Protein AF-A0A4Q4V1X9-F1 (afdb_monomer)

Radius of gyration: 23.35 Å; Cα contacts (8 Å, |Δi|>4): 445; chains: 1; bounding box: 63×50×65 Å

Foldseek 3Di:
DDPPPDPDLADADPVRDGADFFDDPWAAEDDGDDPQKDKDKDKDFPVPDDLQVLVVLLQVLLVVQPLVQWDQDPQSFIKGWDFPPPDPDDDDDDPDDRDIAIAGQKDWTWDDDNGMIMIMMMGRAPDPCLVVRVVVRDALQVLQKDFPGDYHDDGHHDHSNDDPVSSVVSSQVSVLVVCVVVPSVDDDDDDDDPVNQVVDVVSVVVVVCRPDPLNRALPGAKMKGWQQADPVRNRGHPDDDPVDDPPFIWMFIDHSQFTQDIDTPWADPVSHRDGNVVCQWQCVGTNDNVVRVVCCVNVVHPDDPPPPPDDD

pLDDT: mean 86.7, std 17.71, range [23.84, 98.62]

Nearest PDB structures (foldseek):
  3a7a-assembly1_A  TM=8.571E-01  e=2.130E-15  Escherichia coli K-12
  2e5a-assembly1_A  TM=7.669E-01  e=8.082E-16  Bos taurus
  4tvw-assembly1_A  TM=8.001E-01  e=7.155E-15  Escherichia coli
  1vqz-assembly1_A  TM=6.417E-01  e=1.474E-07  Streptococcus pneumoniae TIGR4
  2c7i-assembly4_D  TM=6.753E-01  e=4.660E-07  Thermoplasma acidophilum DSM 1728

Mean predicted aligned error: 8.25 Å

Structure (mmCIF, N/CA/C/O backbone):
data_AF-A0A4Q4V1X9-F1
#
_entry.id   AF-A0A4Q4V1X9-F1
#
loop_
_atom_site.group_PDB
_atom_site.id
_atom_site.type_symbol
_atom_site.label_atom_id
_atom_site.label_alt_id
_atom_site.label_comp_id
_atom_site.label_asym_id
_atom_site.label_entity_id
_atom_site.label_seq_id
_atom_site.pdbx_PDB_ins_code
_atom_site.Cartn_x
_atom_site.Cartn_y
_atom_site.Cartn_z
_atom_site.occupancy
_atom_site.B_iso_or_equiv
_atom_site.auth_seq_id
_atom_site.auth_comp_id
_atom_site.auth_asym_id
_atom_site.auth_atom_id
_atom_site.pdbx_PDB_model_num
ATOM 1 N N . MET A 1 1 ? 14.144 19.577 19.634 1.00 25.92 1 MET A N 1
ATOM 2 C CA . MET A 1 1 ? 15.448 19.539 18.942 1.00 25.92 1 MET A CA 1
ATOM 3 C C . MET A 1 1 ? 15.187 18.980 17.564 1.00 25.92 1 MET A C 1
ATOM 5 O O . MET A 1 1 ? 14.526 17.954 17.487 1.00 25.92 1 MET A O 1
ATOM 9 N N . CYS A 1 2 ? 15.582 19.718 16.525 1.00 24.33 2 CYS A N 1
ATOM 10 C CA . CYS A 1 2 ? 15.422 19.339 15.127 1.00 24.33 2 CYS A CA 1
ATOM 11 C C . CYS A 1 2 ? 16.003 17.947 14.894 1.00 24.33 2 CYS A C 1
ATOM 13 O O . CYS A 1 2 ? 17.196 17.731 15.088 1.00 24.33 2 CYS A O 1
ATOM 15 N N . CYS A 1 3 ? 15.144 17.013 14.508 1.00 23.84 3 CYS A N 1
ATOM 16 C CA . CYS A 1 3 ? 15.576 15.839 13.782 1.00 23.84 3 CYS A CA 1
ATOM 17 C C . CYS A 1 3 ? 15.775 16.345 12.356 1.00 23.84 3 CYS A C 1
ATOM 19 O O . CYS A 1 3 ? 14.787 16.585 11.662 1.00 23.84 3 CYS A O 1
ATOM 21 N N . ASP A 1 4 ? 17.020 16.599 11.963 1.00 24.69 4 ASP A N 1
ATOM 22 C CA . ASP A 1 4 ? 17.362 16.763 10.556 1.00 24.69 4 ASP A CA 1
ATOM 23 C C . ASP A 1 4 ? 16.985 15.450 9.863 1.00 24.69 4 ASP A C 1
ATOM 25 O O . ASP A 1 4 ? 17.684 14.441 9.951 1.00 24.69 4 ASP A O 1
ATOM 29 N N . ALA A 1 5 ? 15.793 15.429 9.270 1.00 31.77 5 ALA A N 1
ATOM 30 C CA . ALA A 1 5 ? 15.468 14.457 8.255 1.00 31.77 5 ALA A CA 1
ATOM 31 C C . ALA A 1 5 ? 16.346 14.831 7.064 1.00 31.77 5 ALA A C 1
ATOM 33 O O . ALA A 1 5 ? 16.153 15.894 6.470 1.00 31.77 5 ALA A O 1
ATOM 34 N N . ASP A 1 6 ? 17.339 13.990 6.771 1.00 32.78 6 ASP A N 1
ATOM 35 C CA . ASP A 1 6 ? 18.008 13.990 5.475 1.00 32.78 6 ASP A CA 1
ATOM 36 C C . ASP A 1 6 ? 16.953 14.233 4.395 1.00 32.78 6 ASP A C 1
ATOM 38 O O . ASP A 1 6 ? 15.912 13.568 4.378 1.00 32.78 6 ASP A O 1
ATOM 42 N N . ALA A 1 7 ? 17.194 15.238 3.554 1.00 35.25 7 ALA A N 1
ATOM 43 C CA . ALA A 1 7 ? 16.322 15.609 2.453 1.00 35.25 7 ALA A CA 1
ATOM 44 C C . ALA A 1 7 ? 16.193 14.412 1.499 1.00 35.25 7 ALA A C 1
ATOM 46 O O . ALA A 1 7 ? 17.015 14.217 0.608 1.00 35.25 7 ALA A O 1
ATOM 47 N N . GLY A 1 8 ? 15.201 13.564 1.758 1.00 38.34 8 GLY A N 1
ATOM 48 C CA . GLY A 1 8 ? 14.942 12.359 0.992 1.00 38.34 8 GLY A CA 1
ATOM 49 C C . GLY A 1 8 ? 14.304 12.687 -0.352 1.00 38.34 8 GLY A C 1
ATOM 50 O O . GLY A 1 8 ? 13.491 13.606 -0.454 1.00 38.34 8 GLY A O 1
ATOM 51 N N . ASP A 1 9 ? 14.649 11.886 -1.359 1.00 46.34 9 ASP A N 1
ATOM 52 C CA . ASP A 1 9 ? 14.051 11.833 -2.699 1.00 46.34 9 ASP A CA 1
ATOM 53 C C . ASP A 1 9 ? 12.566 11.405 -2.656 1.00 46.34 9 ASP A C 1
ATOM 55 O O . ASP A 1 9 ? 12.180 10.348 -3.156 1.00 46.34 9 ASP A O 1
ATOM 59 N N . GLY A 1 10 ? 11.705 12.183 -2.001 1.00 51.12 10 GLY A N 1
ATOM 60 C CA . GLY A 1 10 ? 10.272 11.912 -1.938 1.00 51.12 10 GLY A CA 1
ATOM 61 C C . GLY A 1 10 ? 9.458 12.871 -2.801 1.00 51.12 10 GLY A C 1
ATOM 62 O O . GLY A 1 10 ? 9.849 14.004 -3.080 1.00 51.12 10 GLY A O 1
ATOM 63 N N . ILE A 1 11 ? 8.287 12.405 -3.238 1.00 58.38 11 ILE A N 1
ATOM 64 C CA . ILE A 1 11 ? 7.359 13.233 -4.010 1.00 58.38 11 ILE A CA 1
ATOM 65 C C . ILE A 1 11 ? 6.755 14.275 -3.065 1.00 58.38 11 ILE A C 1
ATOM 67 O O . ILE A 1 11 ? 6.218 13.919 -2.018 1.00 58.38 11 ILE A O 1
ATOM 71 N N . VAL A 1 12 ? 6.835 15.547 -3.447 1.00 62.53 12 VAL A N 1
ATOM 72 C CA . VAL A 1 12 ? 6.329 16.677 -2.662 1.00 62.53 12 VAL A CA 1
ATOM 73 C C . VAL A 1 12 ? 4.821 16.850 -2.898 1.00 62.53 12 VAL A C 1
ATOM 75 O O . VAL A 1 12 ? 4.357 16.862 -4.042 1.00 62.53 12 VAL A O 1
ATOM 78 N N . LEU A 1 13 ? 4.048 16.944 -1.817 1.00 60.91 13 LEU A N 1
ATOM 79 C CA . LEU A 1 13 ? 2.620 17.273 -1.812 1.00 60.91 13 LEU A CA 1
ATOM 80 C C . LEU A 1 13 ? 2.392 18.770 -2.093 1.00 60.91 13 LEU A C 1
ATOM 82 O O . LEU A 1 13 ? 3.316 19.574 -2.037 1.00 60.91 13 LEU A O 1
ATOM 86 N N . GLU A 1 14 ? 1.147 19.168 -2.377 1.00 59.66 14 GLU A N 1
ATOM 87 C CA . GLU A 1 14 ? 0.796 20.580 -2.641 1.00 59.66 14 GLU A CA 1
ATOM 88 C C . GLU A 1 14 ? 1.102 21.515 -1.458 1.00 59.66 14 GLU A C 1
ATOM 90 O O . GLU A 1 14 ? 1.320 22.708 -1.649 1.00 59.66 14 GLU A O 1
ATOM 95 N N . ASP A 1 15 ? 1.151 20.972 -0.243 1.00 61.72 15 ASP A N 1
ATOM 96 C CA . ASP A 1 15 ? 1.498 21.683 0.988 1.00 61.72 15 ASP A CA 1
ATOM 97 C C . ASP A 1 15 ? 3.011 21.698 1.285 1.00 61.72 15 ASP A C 1
ATOM 99 O O . ASP A 1 15 ? 3.428 22.198 2.330 1.00 61.72 15 ASP A O 1
ATOM 103 N N . GLY A 1 16 ? 3.839 21.173 0.377 1.00 64.25 16 GLY A N 1
ATOM 104 C CA . GLY A 1 16 ? 5.294 21.123 0.520 1.00 64.25 16 GLY A CA 1
ATOM 105 C C . GLY A 1 16 ? 5.820 19.919 1.306 1.00 64.25 16 GLY A C 1
ATOM 106 O O . GLY A 1 16 ? 7.034 19.791 1.459 1.00 64.25 16 GLY A O 1
ATOM 107 N N . ASN A 1 17 ? 4.953 19.022 1.789 1.00 72.38 17 ASN A N 1
ATOM 108 C CA . ASN A 1 17 ? 5.381 17.851 2.554 1.00 72.38 17 ASN A CA 1
ATOM 109 C C . ASN A 1 17 ? 5.906 16.725 1.654 1.00 72.38 17 ASN A C 1
ATOM 111 O O . ASN A 1 17 ? 5.340 16.429 0.603 1.00 72.38 17 ASN A O 1
ATOM 115 N N . ILE A 1 18 ? 6.966 16.051 2.098 1.00 79.56 18 ILE A N 1
ATOM 116 C CA . ILE A 1 18 ? 7.561 14.905 1.403 1.00 79.56 18 ILE A CA 1
ATOM 117 C C . ILE A 1 18 ? 6.759 13.636 1.729 1.00 79.56 18 ILE A C 1
ATOM 119 O O . ILE A 1 18 ? 6.496 13.342 2.895 1.00 79.56 18 ILE A O 1
ATOM 123 N N . VAL A 1 19 ? 6.377 12.863 0.708 1.00 85.94 19 VAL A N 1
ATOM 124 C CA . VAL A 1 19 ? 5.728 11.556 0.897 1.00 85.94 19 VAL A CA 1
ATOM 125 C C . VAL A 1 19 ? 6.776 10.477 1.162 1.00 85.94 19 VAL A C 1
ATOM 127 O O . VAL A 1 19 ? 7.593 10.167 0.296 1.00 85.94 19 VAL A O 1
ATOM 130 N N . GLU A 1 20 ? 6.702 9.855 2.336 1.00 89.56 20 GLU A N 1
ATOM 131 C CA . GLU A 1 20 ? 7.569 8.740 2.723 1.00 89.56 20 GLU A CA 1
ATOM 132 C C . GLU A 1 20 ? 6.996 7.376 2.299 1.00 89.56 20 GLU A C 1
ATOM 134 O O . GLU A 1 20 ? 5.784 7.136 2.332 1.00 89.56 20 GLU A O 1
ATOM 139 N N . LEU A 1 21 ? 7.884 6.440 1.948 1.00 90.62 21 LEU A N 1
ATOM 140 C CA . LEU A 1 21 ? 7.533 5.043 1.699 1.00 90.62 21 LEU A CA 1
ATOM 141 C C . LEU A 1 21 ? 7.822 4.201 2.945 1.00 90.62 21 LEU A C 1
ATOM 143 O O . LEU A 1 21 ? 8.947 4.161 3.431 1.00 90.62 21 LEU A O 1
ATOM 147 N N . VAL A 1 22 ? 6.819 3.457 3.417 1.00 93.25 22 VAL A N 1
ATOM 148 C CA . VAL A 1 22 ? 6.959 2.549 4.565 1.00 93.25 22 VAL A CA 1
ATOM 149 C C . VAL A 1 22 ? 6.418 1.164 4.223 1.00 93.25 22 VAL A C 1
ATOM 151 O O . VAL A 1 22 ? 5.332 1.015 3.653 1.00 93.25 22 VAL A O 1
ATOM 154 N N . ARG A 1 23 ? 7.146 0.118 4.630 1.00 94.06 23 ARG A N 1
ATOM 155 C CA . ARG A 1 23 ? 6.693 -1.275 4.535 1.00 94.06 23 ARG A CA 1
ATOM 156 C C . ARG A 1 23 ? 6.147 -1.762 5.873 1.00 94.06 23 ARG A C 1
ATOM 158 O O . ARG A 1 23 ? 6.859 -1.838 6.867 1.00 94.06 23 ARG A O 1
ATOM 165 N N . ARG A 1 24 ? 4.891 -2.201 5.886 1.00 94.69 24 ARG A N 1
ATOM 166 C CA . ARG A 1 24 ? 4.286 -2.867 7.051 1.00 94.69 24 ARG A CA 1
ATOM 167 C C . ARG A 1 24 ? 4.602 -4.368 7.095 1.00 94.69 24 ARG A C 1
ATOM 169 O O . ARG A 1 24 ? 4.873 -4.985 6.069 1.00 94.69 24 ARG A O 1
ATOM 176 N N . ARG A 1 25 ? 4.487 -4.979 8.282 1.00 93.56 25 ARG A N 1
ATOM 177 C CA . ARG A 1 25 ? 4.701 -6.430 8.505 1.00 93.56 25 ARG A CA 1
ATOM 178 C C . ARG A 1 25 ? 3.538 -7.330 8.062 1.00 93.56 25 ARG A C 1
ATOM 180 O O . ARG A 1 25 ? 3.712 -8.553 7.982 1.00 93.56 25 ARG A O 1
ATOM 187 N N . SER A 1 26 ? 2.350 -6.765 7.871 1.00 93.88 26 SER A N 1
ATOM 188 C CA . SER A 1 26 ? 1.158 -7.461 7.376 1.00 93.88 26 SER A CA 1
ATOM 189 C C . SER A 1 26 ? 1.129 -7.499 5.846 1.00 93.88 26 SER A C 1
ATOM 191 O O . SER A 1 26 ? 1.786 -6.708 5.173 1.00 93.88 26 SER A O 1
ATOM 193 N N . GLY A 1 27 ? 0.357 -8.432 5.286 1.00 88.31 27 GLY A N 1
ATOM 194 C CA . GLY A 1 27 ? 0.136 -8.500 3.839 1.00 88.31 27 GLY A CA 1
ATOM 195 C C . GLY A 1 27 ? -0.867 -7.455 3.330 1.00 88.31 27 GLY A C 1
ATOM 196 O O . GLY A 1 27 ? -1.344 -6.604 4.082 1.00 88.31 27 GLY A O 1
ATOM 197 N N . GLY A 1 28 ? -1.230 -7.552 2.049 1.00 87.44 28 GLY A N 1
ATOM 198 C CA . GLY A 1 28 ? -2.234 -6.709 1.380 1.00 87.44 28 GLY A CA 1
ATOM 199 C C . GLY A 1 28 ? -1.626 -5.680 0.419 1.00 87.44 28 GLY A C 1
ATOM 200 O O . GLY A 1 28 ? -0.430 -5.712 0.152 1.00 87.44 28 GLY A O 1
ATOM 201 N N . GLY A 1 29 ? -2.452 -4.758 -0.082 1.00 90.25 29 GLY A N 1
ATOM 202 C CA . GLY A 1 29 ? -2.042 -3.741 -1.063 1.00 90.25 29 GLY A CA 1
ATOM 203 C C . GLY A 1 29 ? -1.400 -2.485 -0.464 1.00 90.25 29 GLY A C 1
ATOM 204 O O . GLY A 1 29 ? -1.214 -2.384 0.750 1.00 90.25 29 GLY A O 1
ATOM 205 N N . THR A 1 30 ? -1.083 -1.516 -1.319 1.00 93.12 30 THR A N 1
ATOM 206 C CA . THR A 1 30 ? -0.527 -0.206 -0.937 1.00 93.12 30 THR A CA 1
ATOM 207 C C . THR A 1 30 ? -1.648 0.796 -0.658 1.00 93.12 30 THR A C 1
ATOM 209 O O . THR A 1 30 ? -2.657 0.817 -1.363 1.00 93.12 30 THR A O 1
ATOM 212 N N . VAL A 1 31 ? -1.470 1.625 0.369 1.00 94.19 31 VAL A N 1
ATOM 213 C CA . VAL A 1 31 ? -2.398 2.688 0.780 1.00 94.19 31 VAL A CA 1
ATOM 214 C C . VAL A 1 31 ? -1.617 3.978 1.026 1.00 94.19 31 VAL A C 1
ATOM 216 O O . VAL A 1 31 ? -0.414 3.924 1.269 1.00 94.19 31 VAL A O 1
ATOM 219 N N . PHE A 1 32 ? -2.298 5.119 0.944 1.00 93.50 32 PHE A N 1
ATOM 220 C CA . PHE A 1 32 ? -1.741 6.442 1.233 1.00 93.50 32 PHE A CA 1
ATOM 221 C C . PHE A 1 32 ? -2.295 6.949 2.564 1.00 93.50 32 PHE A C 1
ATOM 223 O O . PHE A 1 32 ? -3.499 6.818 2.801 1.00 93.50 32 PHE A O 1
ATOM 230 N N . HIS A 1 33 ? -1.436 7.519 3.410 1.00 94.62 33 HIS A N 1
ATOM 231 C CA . HIS A 1 33 ? -1.810 8.065 4.711 1.00 94.62 33 HIS A CA 1
ATOM 232 C C . HIS A 1 33 ? -1.453 9.553 4.789 1.00 94.62 33 HIS A C 1
ATOM 234 O O . HIS A 1 33 ? -0.337 9.940 4.463 1.00 94.62 33 HIS A O 1
ATOM 240 N N . ASP A 1 34 ? -2.390 10.352 5.290 1.00 93.81 34 ASP A N 1
ATOM 241 C CA . ASP A 1 34 ? -2.187 11.719 5.768 1.00 93.81 34 ASP A CA 1
ATOM 242 C C . ASP A 1 34 ? -3.011 11.929 7.053 1.00 93.81 34 ASP A C 1
ATOM 244 O O . ASP A 1 34 ? -3.630 10.991 7.563 1.00 93.81 34 ASP A O 1
ATOM 248 N N . LEU A 1 35 ? -3.048 13.155 7.579 1.00 93.69 35 LEU A N 1
ATOM 249 C CA . LEU A 1 35 ? -3.791 13.478 8.805 1.00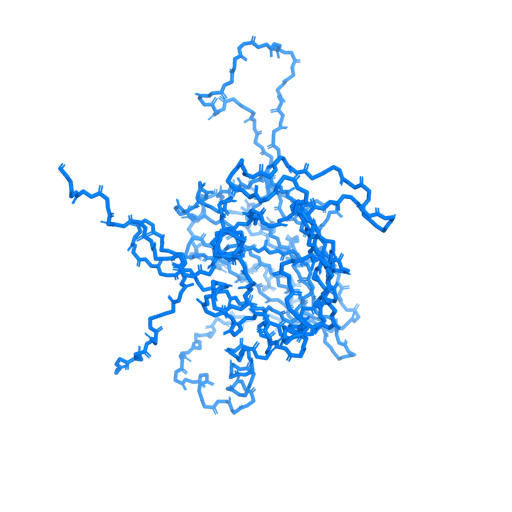 93.69 35 LEU A CA 1
ATOM 250 C C . LEU A 1 35 ? -5.318 13.330 8.674 1.00 93.69 35 LEU A C 1
ATOM 252 O O . LEU A 1 35 ? -6.018 13.266 9.683 1.00 93.69 35 LEU A O 1
ATOM 256 N N . GLY A 1 36 ? -5.852 13.259 7.452 1.00 94.75 36 GLY A N 1
ATOM 257 C CA . GLY A 1 36 ? -7.265 12.983 7.202 1.00 94.75 36 GLY A CA 1
ATOM 258 C C . GLY A 1 36 ? -7.601 11.491 7.145 1.00 94.75 36 GLY A C 1
ATOM 259 O O . GLY A 1 36 ? -8.767 11.142 6.936 1.00 94.75 36 GLY A O 1
ATOM 260 N N . ASN A 1 37 ? -6.612 10.613 7.329 1.00 96.62 37 ASN A N 1
ATOM 261 C CA . ASN A 1 37 ? -6.770 9.168 7.424 1.00 96.62 37 ASN A CA 1
ATOM 262 C C . ASN A 1 37 ? -6.444 8.674 8.842 1.00 96.62 37 ASN A C 1
ATOM 264 O O . ASN A 1 37 ? -5.325 8.835 9.324 1.00 96.62 37 ASN A O 1
ATOM 268 N N . VAL A 1 38 ? -7.392 7.996 9.491 1.00 97.94 38 VAL A N 1
ATOM 269 C CA . VAL A 1 38 ? -7.175 7.401 10.820 1.00 97.94 38 VAL A CA 1
ATOM 270 C C . VAL A 1 38 ? -6.846 5.921 10.689 1.00 97.94 38 VAL A C 1
ATOM 272 O O . VAL A 1 38 ? -7.499 5.192 9.949 1.00 97.94 38 VAL A O 1
ATOM 275 N N . ASN A 1 39 ? -5.843 5.463 11.433 1.00 98.06 39 ASN A N 1
ATOM 276 C CA . ASN A 1 39 ? -5.482 4.052 11.512 1.00 98.06 39 ASN A CA 1
ATOM 277 C C . ASN A 1 39 ? -6.040 3.452 12.804 1.00 98.06 39 ASN A C 1
ATOM 279 O O . ASN A 1 39 ? -5.940 4.071 13.859 1.00 98.06 39 ASN A O 1
ATOM 283 N N . TYR A 1 40 ? -6.581 2.239 12.732 1.00 97.38 40 TYR A N 1
ATOM 284 C CA . TYR A 1 40 ? -7.012 1.468 13.898 1.00 97.38 40 TYR A CA 1
ATOM 285 C C . TYR A 1 40 ? -6.358 0.088 13.883 1.00 97.38 40 TYR A C 1
ATOM 287 O O . TYR A 1 40 ? -6.018 -0.443 12.825 1.00 97.38 40 TYR A O 1
ATOM 295 N N . SER A 1 41 ? -6.147 -0.491 15.062 1.00 97.25 41 SER A N 1
ATOM 296 C CA . SER A 1 41 ? -5.555 -1.818 15.232 1.00 97.25 41 SER A CA 1
ATOM 297 C C . SER A 1 41 ? -6.203 -2.529 16.408 1.00 97.25 41 SER A C 1
ATOM 299 O O . SER A 1 41 ? -6.343 -1.942 17.474 1.00 97.25 41 SER A O 1
ATOM 301 N N . VAL A 1 42 ? -6.559 -3.798 16.224 1.00 96.56 42 VAL A N 1
ATOM 302 C CA . VAL A 1 42 ? -7.064 -4.671 17.281 1.00 96.56 42 VAL A CA 1
ATOM 303 C C . VAL A 1 42 ? -6.224 -5.941 17.334 1.00 96.56 42 VAL A C 1
ATOM 305 O O . VAL A 1 42 ? -6.042 -6.642 16.333 1.00 96.56 42 VAL A O 1
ATOM 308 N N . LEU A 1 43 ? -5.696 -6.228 18.522 1.00 96.12 43 LEU A N 1
ATOM 309 C CA . LEU A 1 43 ? -4.976 -7.456 18.836 1.00 96.12 43 LEU A CA 1
ATOM 310 C C . LEU A 1 43 ? -5.919 -8.410 19.566 1.00 96.12 43 LEU A C 1
ATOM 312 O O . LEU A 1 43 ? -6.553 -8.032 20.545 1.00 96.12 43 LEU A O 1
ATOM 316 N N . CYS A 1 44 ? -5.992 -9.657 19.112 1.00 95.00 44 CYS A N 1
ATOM 317 C CA . CYS A 1 44 ? -6.822 -10.685 19.736 1.00 95.00 44 CYS A CA 1
ATOM 318 C C . CYS A 1 44 ? -6.122 -12.055 19.758 1.00 95.00 44 CYS A C 1
ATOM 320 O O . CYS A 1 44 ? -5.138 -12.273 19.035 1.00 95.00 44 CYS A O 1
ATOM 322 N N . PRO A 1 45 ? -6.587 -12.996 20.597 1.00 95.50 45 PRO A N 1
ATOM 323 C CA . PRO A 1 45 ? -6.185 -14.393 20.503 1.00 95.50 45 PRO A CA 1
ATOM 324 C C . PRO A 1 45 ? -6.522 -14.990 19.125 1.00 95.50 45 PRO A C 1
ATOM 326 O O . PRO A 1 45 ? -7.545 -14.635 18.540 1.00 95.50 45 PRO A O 1
ATOM 329 N N . PRO A 1 46 ? -5.723 -15.942 18.603 1.00 95.38 46 PRO A N 1
ATOM 330 C CA . PRO A 1 46 ? -6.003 -16.563 17.308 1.00 95.38 46 PRO A CA 1
ATOM 331 C C . PRO A 1 46 ? -7.362 -17.264 17.216 1.00 95.38 46 PRO A C 1
ATOM 333 O O . PRO A 1 46 ? -7.946 -17.279 16.139 1.00 95.38 46 PRO A O 1
ATOM 336 N N . ALA A 1 47 ? -7.865 -17.812 18.327 1.00 95.19 47 ALA A N 1
ATOM 337 C CA . ALA A 1 47 ? -9.173 -18.467 18.383 1.00 95.19 47 ALA A CA 1
ATOM 338 C C . ALA A 1 47 ? -10.346 -17.496 18.159 1.00 95.19 47 ALA A C 1
ATOM 340 O O . ALA A 1 47 ? -11.386 -17.909 17.660 1.00 95.19 47 ALA A O 1
ATOM 341 N N . ASP A 1 48 ? -10.152 -16.212 18.471 1.00 93.38 48 ASP A N 1
ATOM 342 C CA . ASP A 1 48 ? -11.181 -15.173 18.361 1.00 93.38 48 ASP A CA 1
ATOM 343 C C . ASP A 1 48 ? -11.048 -14.346 17.078 1.00 93.38 48 ASP A C 1
ATOM 345 O O . ASP A 1 48 ? -11.777 -13.365 16.887 1.00 93.38 48 ASP A O 1
ATOM 349 N N . PHE A 1 49 ? -10.080 -14.695 16.226 1.00 94.88 49 PHE A N 1
ATOM 350 C CA . PHE A 1 49 ? -9.800 -13.956 15.011 1.00 94.88 49 PHE A CA 1
ATOM 351 C C . PHE A 1 49 ? -10.850 -14.247 13.945 1.00 94.88 49 PHE A C 1
ATOM 353 O O . PHE A 1 49 ? -10.946 -15.355 13.420 1.00 94.88 49 PHE A O 1
ATOM 360 N N . ASP A 1 50 ? -11.552 -13.194 13.552 1.00 95.25 50 ASP A N 1
ATOM 361 C CA . ASP A 1 50 ? -12.412 -13.171 12.384 1.00 95.25 50 ASP A CA 1
ATOM 362 C C . ASP A 1 50 ? -12.151 -11.878 11.601 1.00 95.25 50 ASP A C 1
ATOM 364 O O . ASP A 1 50 ? -11.966 -10.805 12.179 1.00 95.25 50 ASP A O 1
ATOM 368 N N . ARG A 1 51 ? -12.098 -11.983 10.269 1.00 93.56 51 ARG A N 1
ATOM 369 C CA . ARG A 1 51 ? -11.718 -10.862 9.394 1.00 93.56 51 ARG A CA 1
ATOM 370 C C . ARG A 1 51 ? -12.744 -9.732 9.389 1.00 93.56 51 ARG A C 1
ATOM 372 O O . ARG A 1 51 ? -12.360 -8.591 9.127 1.00 93.56 51 ARG A O 1
ATOM 379 N N . ASN A 1 52 ? -14.010 -10.052 9.649 1.00 95.69 52 ASN A N 1
ATOM 380 C CA . ASN A 1 52 ? -15.113 -9.104 9.657 1.00 95.69 52 ASN A CA 1
ATOM 381 C C . ASN A 1 52 ? -15.385 -8.556 11.055 1.00 95.69 52 ASN A C 1
ATOM 383 O O . ASN A 1 52 ? -15.811 -7.415 11.149 1.00 95.69 52 ASN A O 1
ATOM 387 N N . LYS A 1 53 ? -15.112 -9.303 12.131 1.00 95.94 53 LYS A N 1
ATOM 388 C CA . LYS A 1 53 ? -15.463 -8.928 13.513 1.00 95.94 53 LYS A CA 1
ATOM 389 C C . LYS A 1 53 ? -15.136 -7.475 13.865 1.00 95.94 53 LYS A C 1
ATOM 391 O O . LYS A 1 53 ? -16.040 -6.716 14.213 1.00 95.94 53 LYS A O 1
ATOM 396 N N . HIS A 1 54 ? -13.873 -7.059 13.749 1.00 96.81 54 HIS A N 1
ATOM 397 C CA . HIS A 1 54 ? -13.494 -5.678 14.080 1.00 96.81 54 HIS A CA 1
ATOM 398 C C . HIS A 1 54 ? -13.743 -4.693 12.932 1.00 96.81 54 HIS A C 1
ATOM 400 O O . HIS A 1 54 ? -13.860 -3.500 13.181 1.00 96.81 54 HIS A O 1
ATOM 406 N N . ALA A 1 55 ? -13.896 -5.155 11.686 1.00 97.69 55 ALA A N 1
ATOM 407 C CA . ALA A 1 55 ? -14.362 -4.286 10.602 1.00 97.69 55 ALA A CA 1
ATOM 408 C C . ALA A 1 55 ? -15.823 -3.863 10.838 1.00 97.69 55 ALA A C 1
ATOM 410 O O . ALA A 1 55 ? -16.143 -2.684 10.749 1.00 97.69 55 ALA A O 1
ATOM 411 N N . GLU A 1 56 ? -16.688 -4.799 11.231 1.00 98.19 56 GLU A N 1
ATOM 412 C CA . GLU A 1 56 ? -18.083 -4.549 11.599 1.00 98.19 56 GLU A CA 1
ATOM 413 C C . GLU A 1 56 ? -18.200 -3.682 12.857 1.00 98.19 56 GLU A C 1
ATOM 415 O O . GLU A 1 56 ? -19.106 -2.860 12.947 1.00 98.19 56 GLU A O 1
ATOM 420 N N . MET A 1 57 ? -17.261 -3.800 13.805 1.00 98.06 57 MET A N 1
ATOM 421 C CA . MET A 1 57 ? -17.142 -2.860 14.931 1.00 98.06 57 MET A CA 1
ATOM 422 C C . MET A 1 57 ? -16.990 -1.418 14.442 1.00 98.06 57 MET A C 1
ATOM 424 O O . MET A 1 57 ? -17.747 -0.537 14.839 1.00 98.06 57 MET A O 1
ATOM 428 N N . VAL A 1 58 ? -16.062 -1.191 13.509 1.00 98.50 58 VAL A N 1
ATOM 429 C CA . VAL A 1 58 ? -15.853 0.131 12.908 1.00 98.50 58 VAL A CA 1
ATOM 430 C C . VAL A 1 58 ? -17.068 0.565 12.078 1.00 98.50 58 VAL A C 1
ATOM 432 O O . VAL A 1 58 ? -17.427 1.740 12.099 1.00 98.50 58 VAL A O 1
ATOM 435 N N . VAL A 1 59 ? -17.757 -0.353 11.389 1.00 98.50 59 VAL A N 1
ATOM 436 C CA . VAL A 1 59 ? -19.015 -0.036 10.687 1.00 98.50 59 VAL A CA 1
ATOM 437 C C . VAL A 1 59 ? -20.089 0.465 11.649 1.00 98.50 59 VAL A C 1
ATOM 439 O O . VAL A 1 59 ? -20.760 1.446 11.327 1.00 98.50 59 VAL A O 1
ATOM 442 N N . ARG A 1 60 ? -20.268 -0.165 12.815 1.00 98.62 60 ARG A N 1
ATOM 443 C CA . ARG A 1 60 ? -21.248 0.299 13.809 1.00 98.62 60 ARG A CA 1
ATOM 444 C C . ARG A 1 60 ? -20.916 1.702 14.317 1.00 98.62 60 ARG A C 1
ATOM 446 O O . ARG A 1 60 ? -21.800 2.556 14.274 1.00 98.62 60 ARG A O 1
ATOM 453 N N . ALA A 1 61 ? -19.645 1.976 14.618 1.00 98.44 61 ALA A N 1
ATOM 454 C CA . ALA A 1 61 ? -19.180 3.315 14.988 1.00 98.44 61 ALA A CA 1
ATOM 455 C C . ALA A 1 61 ? -19.508 4.351 13.895 1.00 98.44 61 ALA A C 1
ATOM 457 O O . ALA A 1 61 ? -20.115 5.388 14.159 1.00 98.44 61 ALA A O 1
ATOM 458 N N . LEU A 1 62 ? -19.177 4.046 12.636 1.00 98.50 62 LEU A N 1
ATOM 459 C CA . LEU A 1 62 ? -19.466 4.915 11.490 1.00 98.50 62 LEU A CA 1
ATOM 460 C C . LEU A 1 62 ? -20.969 5.179 11.320 1.00 98.50 62 LEU A C 1
ATOM 462 O O . LEU A 1 62 ? -21.374 6.316 11.073 1.00 98.50 62 LEU A O 1
ATOM 466 N N . ARG A 1 63 ? -21.807 4.148 11.469 1.00 98.31 63 ARG A N 1
ATOM 467 C CA . ARG A 1 63 ? -23.268 4.278 11.383 1.00 98.31 63 ARG A CA 1
ATOM 468 C C . ARG A 1 63 ? -23.830 5.134 12.515 1.00 98.31 63 ARG A C 1
ATOM 470 O O . ARG A 1 63 ? -24.685 5.973 12.240 1.00 98.31 63 ARG A O 1
ATOM 477 N N . GLY A 1 64 ? -23.323 4.971 13.739 1.00 98.12 64 GLY A N 1
ATOM 478 C CA . GLY A 1 64 ? -23.678 5.811 14.888 1.00 98.12 64 GLY A CA 1
ATOM 479 C C . GLY A 1 64 ? -23.350 7.292 14.671 1.00 98.12 64 GLY A C 1
ATOM 480 O O . GLY A 1 64 ? -24.071 8.165 15.145 1.00 98.12 64 GLY A O 1
ATOM 481 N N . LEU A 1 65 ? -22.325 7.577 13.866 1.00 98.06 65 LEU A N 1
ATOM 482 C CA . LEU A 1 65 ? -21.915 8.927 13.469 1.00 98.06 65 LEU A CA 1
ATOM 483 C C . LEU A 1 65 ? -22.588 9.436 12.177 1.00 98.06 65 LEU A C 1
ATOM 485 O O . LEU A 1 65 ? -22.202 10.477 11.648 1.00 98.06 65 LEU A O 1
ATOM 489 N N . GLY A 1 66 ? -23.590 8.723 11.655 1.00 96.38 66 GLY A N 1
ATOM 490 C CA . GLY A 1 66 ? -24.403 9.160 10.516 1.00 96.38 66 GLY A CA 1
ATOM 491 C C . GLY A 1 66 ? -24.006 8.583 9.153 1.00 96.38 66 GLY A C 1
ATOM 492 O O . GLY A 1 66 ? -24.735 8.787 8.182 1.00 96.38 66 GLY A O 1
ATOM 493 N N . ALA A 1 67 ? -22.929 7.797 9.047 1.00 96.44 67 ALA A N 1
ATOM 494 C CA . ALA A 1 67 ? -22.577 7.075 7.818 1.00 96.44 67 ALA A CA 1
ATOM 495 C C . ALA A 1 67 ? -23.387 5.769 7.685 1.00 96.44 67 ALA A C 1
ATOM 497 O O . ALA A 1 67 ? -22.848 4.663 7.665 1.00 96.44 67 ALA A O 1
ATOM 498 N N . THR A 1 68 ? -24.713 5.894 7.609 1.00 95.81 68 THR A N 1
ATOM 499 C CA . THR A 1 68 ? -25.673 4.775 7.699 1.00 95.81 68 THR A CA 1
ATOM 500 C C . THR A 1 68 ? -25.511 3.718 6.601 1.00 95.81 68 THR A C 1
ATOM 502 O O . THR A 1 68 ? -25.779 2.541 6.839 1.00 95.81 68 THR A O 1
ATOM 505 N N . ALA A 1 69 ? -25.016 4.110 5.424 1.00 96.06 69 ALA A N 1
ATOM 506 C CA . ALA A 1 69 ? -24.760 3.219 4.290 1.00 96.06 69 ALA A CA 1
ATOM 507 C C . ALA A 1 69 ? -23.399 2.492 4.348 1.00 96.06 69 ALA A C 1
ATOM 509 O O . ALA A 1 69 ? -23.051 1.775 3.408 1.00 96.06 69 ALA A O 1
ATOM 510 N N . ALA A 1 70 ? -22.606 2.679 5.411 1.00 97.75 70 ALA A N 1
ATOM 511 C CA . ALA A 1 70 ? -21.353 1.951 5.586 1.00 97.75 70 ALA A CA 1
ATOM 512 C C . ALA A 1 70 ? -21.617 0.451 5.801 1.00 97.75 70 ALA A C 1
ATOM 514 O O . ALA A 1 70 ? -22.557 0.073 6.508 1.00 97.75 70 ALA A O 1
ATOM 515 N N . ARG A 1 71 ? -20.792 -0.414 5.206 1.00 97.94 71 ARG A N 1
ATOM 516 C CA . ARG A 1 71 ? -20.843 -1.877 5.376 1.00 97.94 71 ARG A CA 1
ATOM 517 C C . ARG A 1 71 ? -19.503 -2.527 5.057 1.00 97.94 71 ARG A C 1
ATOM 519 O O . ARG A 1 71 ? -18.708 -1.966 4.303 1.00 97.94 71 ARG A O 1
ATOM 526 N N . VAL A 1 72 ? -19.289 -3.738 5.560 1.00 97.81 72 VAL A N 1
ATOM 527 C CA . VAL A 1 72 ? -18.175 -4.585 5.125 1.00 97.81 72 VAL A CA 1
ATOM 528 C C . VAL A 1 72 ? -18.542 -5.267 3.801 1.00 97.81 72 VAL A C 1
ATOM 530 O O . VAL A 1 72 ? -19.691 -5.652 3.577 1.00 97.81 72 VAL A O 1
ATOM 533 N N . ASN A 1 73 ? -17.589 -5.366 2.874 1.00 95.12 73 ASN A N 1
ATOM 534 C CA . ASN A 1 73 ? -17.762 -6.098 1.617 1.00 95.12 73 ASN A CA 1
ATOM 535 C C . ASN A 1 73 ? -17.129 -7.503 1.676 1.00 95.12 73 ASN A C 1
ATOM 537 O O . ASN A 1 73 ? -16.467 -7.871 2.641 1.00 95.12 73 ASN A O 1
ATOM 541 N N . GLU A 1 74 ? -17.272 -8.279 0.601 1.00 92.19 74 GLU A N 1
ATOM 542 C CA . GLU A 1 74 ? -16.725 -9.645 0.492 1.00 92.19 74 GLU A CA 1
ATOM 543 C C . GLU A 1 74 ? -15.194 -9.721 0.606 1.00 92.19 74 GLU A C 1
ATOM 545 O O . GLU A 1 74 ? -14.639 -10.782 0.879 1.00 92.19 74 GLU A O 1
ATOM 550 N N . ARG A 1 75 ? -14.498 -8.597 0.406 1.00 88.88 75 ARG A N 1
ATOM 551 C CA . ARG A 1 75 ? -13.040 -8.491 0.546 1.00 88.88 75 ARG A CA 1
ATOM 552 C C . ARG A 1 75 ? -12.606 -7.993 1.923 1.00 88.88 75 ARG A C 1
ATOM 554 O O . ARG A 1 75 ? -11.419 -7.732 2.109 1.00 88.88 75 ARG A O 1
ATOM 561 N N . HIS A 1 76 ? -13.535 -7.864 2.870 1.00 93.00 76 HIS A N 1
ATOM 562 C CA . HIS A 1 76 ? -13.288 -7.353 4.220 1.00 93.00 76 HIS A CA 1
ATOM 563 C C . HIS A 1 76 ? -12.832 -5.878 4.257 1.00 93.00 76 HIS A C 1
ATOM 565 O O . HIS A 1 76 ? -12.226 -5.419 5.231 1.00 93.00 76 HIS A O 1
ATOM 571 N N . ASP A 1 77 ? -13.116 -5.127 3.188 1.00 94.94 77 ASP A N 1
ATOM 572 C CA . A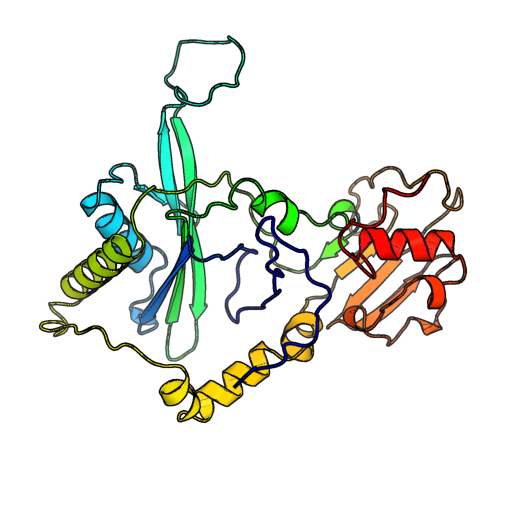SP A 1 77 ? -13.002 -3.669 3.165 1.00 94.94 77 ASP A CA 1
ATOM 573 C C . ASP A 1 77 ? -14.294 -3.053 3.713 1.00 94.94 77 ASP A C 1
ATOM 575 O O . ASP A 1 77 ? -15.377 -3.608 3.501 1.00 94.94 77 ASP A O 1
ATOM 579 N N . ILE A 1 78 ? -14.210 -1.865 4.317 1.00 98.06 78 ILE A N 1
ATOM 580 C CA . ILE A 1 78 ? -15.410 -1.073 4.603 1.00 98.06 78 ILE A CA 1
ATOM 581 C C . ILE A 1 78 ? -15.665 -0.139 3.425 1.00 98.06 78 ILE A C 1
ATOM 583 O O . ILE A 1 78 ? -14.790 0.611 2.969 1.00 98.06 78 ILE A O 1
ATOM 587 N N . VAL A 1 79 ? -16.894 -0.197 2.933 1.00 97.94 79 VAL A N 1
ATOM 588 C CA . VAL A 1 79 ? -17.379 0.588 1.806 1.00 97.94 79 VAL A CA 1
ATOM 589 C C . VAL A 1 79 ? -18.601 1.399 2.210 1.00 97.94 79 VAL A C 1
ATOM 591 O O . VAL A 1 79 ? -19.307 1.041 3.150 1.00 97.94 79 VAL A O 1
ATOM 594 N N . ILE A 1 80 ? -18.856 2.478 1.479 1.00 96.56 80 ILE A N 1
ATOM 595 C CA . ILE A 1 80 ? -20.075 3.272 1.583 1.00 96.56 80 ILE A CA 1
ATOM 596 C C . ILE A 1 80 ? -20.748 3.351 0.217 1.00 96.56 80 ILE A C 1
ATOM 598 O O . ILE A 1 80 ? -20.104 3.625 -0.801 1.00 96.56 80 ILE A O 1
ATOM 602 N N . ASP A 1 81 ? -22.048 3.092 0.202 1.00 93.56 81 ASP A N 1
ATOM 603 C CA . ASP A 1 81 ? -22.882 3.193 -0.988 1.00 93.56 81 ASP A CA 1
ATOM 604 C C . ASP A 1 81 ? -23.471 4.611 -1.084 1.00 93.56 81 ASP A C 1
ATOM 606 O O . ASP A 1 81 ? -24.011 5.142 -0.115 1.00 93.56 81 ASP A O 1
ATOM 610 N N . SER A 1 82 ? -23.340 5.250 -2.248 1.00 86.62 82 SER A N 1
ATOM 611 C CA . SER A 1 82 ? -23.845 6.602 -2.517 1.00 86.62 82 SER A CA 1
ATOM 612 C C . SER A 1 82 ? -24.717 6.595 -3.773 1.00 86.62 82 SER A C 1
ATOM 614 O O . SER A 1 82 ? -24.323 5.984 -4.770 1.00 86.62 82 SER A O 1
ATOM 616 N N . PRO A 1 83 ? -25.846 7.325 -3.796 1.00 80.12 83 PRO A N 1
ATOM 617 C CA . PRO A 1 83 ? -26.550 7.616 -5.041 1.00 80.12 83 PRO A CA 1
ATOM 618 C C . PRO A 1 83 ? -25.609 8.326 -6.028 1.00 80.12 83 PRO A C 1
ATOM 620 O O . PRO A 1 83 ? -24.832 9.194 -5.617 1.00 80.12 83 PRO A O 1
ATOM 623 N N . ALA A 1 84 ? -25.668 7.982 -7.317 1.00 65.06 84 ALA A N 1
ATOM 624 C CA . ALA A 1 84 ? -24.830 8.587 -8.361 1.00 65.06 84 ALA A CA 1
ATOM 625 C C . ALA A 1 84 ? -25.127 10.077 -8.649 1.00 65.06 84 ALA A C 1
ATOM 627 O O . ALA A 1 84 ? -24.403 10.703 -9.415 1.00 65.06 84 ALA A O 1
ATOM 628 N N . SER A 1 85 ? -26.147 10.681 -8.032 1.00 51.91 85 SER A N 1
ATOM 629 C CA . SER A 1 85 ? -26.698 11.983 -8.440 1.00 51.91 85 SER A CA 1
ATOM 630 C C . SER A 1 85 ? -25.882 13.233 -8.071 1.00 51.91 85 SER A C 1
ATOM 632 O O . SER A 1 85 ? -26.350 14.332 -8.343 1.00 51.91 85 SER A O 1
ATOM 634 N N . ASN A 1 86 ? -24.690 13.113 -7.471 1.00 47.69 86 ASN A N 1
ATOM 635 C CA . ASN A 1 86 ? -23.921 14.275 -6.986 1.00 47.69 86 ASN A CA 1
ATOM 636 C C . ASN A 1 86 ? -22.510 14.411 -7.596 1.00 47.69 86 ASN A C 1
ATOM 638 O O . ASN A 1 86 ? -21.672 15.113 -7.033 1.00 47.69 86 ASN A O 1
ATOM 642 N N . SER A 1 87 ? -22.214 13.766 -8.730 1.00 46.81 87 SER A N 1
ATOM 643 C CA . SER A 1 87 ? -21.026 14.107 -9.528 1.00 46.81 87 SER A CA 1
ATOM 644 C C . SER A 1 87 ? -21.413 15.043 -10.670 1.00 46.81 87 SER A C 1
ATOM 646 O O . SER A 1 87 ? -22.132 14.642 -11.579 1.00 46.81 87 SER A O 1
ATOM 648 N N . SER A 1 88 ? -20.899 16.273 -10.646 1.00 45.09 88 SER A N 1
ATOM 649 C CA . SER A 1 88 ? -21.041 17.307 -11.683 1.00 45.09 88 SER A CA 1
ATOM 650 C C . SER A 1 88 ? -20.259 17.002 -12.972 1.00 45.09 88 SER A C 1
ATOM 652 O O . SER A 1 88 ? -19.676 17.897 -13.576 1.00 45.09 88 SER A O 1
ATOM 654 N N . ALA A 1 89 ? -20.189 15.734 -13.365 1.00 50.00 89 ALA A N 1
ATOM 655 C CA . ALA A 1 89 ? -19.586 15.280 -14.607 1.00 50.00 89 ALA A CA 1
ATOM 656 C C . ALA A 1 89 ? -20.045 13.844 -14.863 1.00 50.00 89 ALA A C 1
ATOM 658 O O . ALA A 1 89 ? -19.407 12.908 -14.389 1.00 50.00 89 ALA A O 1
ATOM 659 N N . MET A 1 90 ? -21.170 13.676 -15.552 1.00 42.59 90 MET A N 1
ATOM 660 C CA . MET A 1 90 ? -21.364 12.589 -16.511 1.00 42.59 90 MET A CA 1
ATOM 661 C C . MET A 1 90 ? -22.584 12.897 -17.378 1.00 42.59 90 MET A C 1
ATOM 663 O O . MET A 1 90 ? -23.608 13.374 -16.890 1.00 42.59 90 MET A O 1
ATOM 667 N N . GLU A 1 91 ? -22.371 12.705 -18.674 1.00 44.91 91 GLU A N 1
ATOM 668 C CA . GLU A 1 91 ? -23.274 12.977 -19.784 1.00 44.91 91 GLU A CA 1
ATOM 669 C C . GLU A 1 91 ? -24.589 12.202 -19.657 1.00 44.91 91 GLU A C 1
ATOM 671 O O . GLU A 1 91 ? -24.671 11.158 -19.005 1.00 44.91 91 GLU A O 1
ATOM 676 N N . GLU A 1 92 ? -25.631 12.775 -20.256 1.00 47.59 92 GLU A N 1
ATOM 677 C CA . GLU A 1 92 ? -26.982 12.235 -20.289 1.00 47.59 92 GLU A CA 1
ATOM 678 C C . GLU A 1 92 ? -27.011 10.881 -21.000 1.00 47.59 92 GLU A C 1
ATOM 680 O O . GLU A 1 92 ? -27.037 10.842 -22.221 1.00 47.59 92 GLU A O 1
ATOM 685 N N . GLU A 1 93 ? -27.096 9.777 -20.259 1.00 42.62 93 GLU A N 1
ATOM 686 C CA . GLU A 1 93 ? -27.710 8.556 -20.777 1.00 42.62 93 GLU A CA 1
ATOM 687 C C . GLU A 1 93 ? -28.280 7.685 -19.637 1.00 42.62 93 GLU A C 1
ATOM 689 O O . GLU A 1 93 ? -27.608 7.345 -18.668 1.00 42.62 93 GLU A O 1
ATOM 694 N N . ASP A 1 94 ? -29.570 7.372 -19.789 1.00 42.88 94 ASP A N 1
ATOM 695 C CA . ASP A 1 94 ? -30.398 6.387 -19.073 1.00 42.88 94 ASP A CA 1
ATOM 696 C C . ASP A 1 94 ? -30.826 6.650 -17.602 1.00 42.88 94 ASP A C 1
ATOM 698 O O . ASP A 1 94 ? -30.290 6.134 -16.619 1.00 42.88 94 ASP A O 1
ATOM 702 N N . LYS A 1 95 ? -31.915 7.421 -17.447 1.00 47.53 95 LYS A N 1
ATOM 703 C CA . LYS A 1 95 ? -32.629 7.707 -16.182 1.00 47.53 95 LYS A CA 1
ATOM 704 C C . LYS A 1 95 ? -33.612 6.593 -15.763 1.00 47.53 95 LYS A C 1
ATOM 706 O O . LYS A 1 95 ? -34.772 6.893 -15.479 1.00 47.53 95 LYS A O 1
ATOM 711 N N . SER A 1 96 ? -33.199 5.324 -15.702 1.00 47.91 96 SER A N 1
ATOM 712 C CA . SER A 1 96 ? -34.126 4.232 -15.320 1.00 47.91 96 SER A CA 1
ATOM 713 C C . SER A 1 96 ? -33.699 3.325 -14.157 1.00 47.91 96 SER A C 1
ATOM 715 O O . SER A 1 96 ? -34.505 2.531 -13.678 1.00 47.91 96 SER A O 1
ATOM 717 N N . THR A 1 97 ? -32.526 3.533 -13.558 1.00 53.59 97 THR A N 1
ATOM 718 C CA . THR A 1 97 ? -32.193 2.974 -12.234 1.00 53.59 97 THR A CA 1
ATOM 719 C C . THR A 1 97 ? -31.306 3.957 -11.487 1.00 53.59 97 THR A C 1
ATOM 721 O O . THR A 1 97 ? -30.328 4.439 -12.049 1.00 53.59 97 THR A O 1
ATOM 724 N N . ALA A 1 98 ? -31.627 4.281 -10.230 1.00 58.38 98 ALA A N 1
ATOM 725 C CA . ALA A 1 98 ? -30.726 5.061 -9.386 1.00 58.38 98 ALA A CA 1
ATOM 726 C C . ALA A 1 98 ? -29.427 4.263 -9.215 1.00 58.38 98 ALA A C 1
ATOM 728 O O . ALA A 1 98 ? -29.364 3.331 -8.415 1.00 58.38 98 ALA A O 1
ATOM 729 N N . GLN A 1 99 ? -28.414 4.571 -10.024 1.00 74.38 99 GLN A N 1
ATOM 730 C CA . GLN A 1 99 ? -27.168 3.825 -10.018 1.00 74.38 99 GLN A CA 1
ATOM 731 C C . GLN A 1 99 ? -26.480 4.090 -8.675 1.00 74.38 99 GLN A C 1
ATOM 733 O O . GLN A 1 99 ? -26.083 5.214 -8.364 1.00 74.38 99 GLN A O 1
ATOM 738 N N . ILE A 1 100 ? -26.416 3.070 -7.824 1.00 85.00 100 ILE A N 1
ATOM 739 C CA . ILE A 1 100 ? -25.685 3.144 -6.563 1.00 85.00 100 ILE A CA 1
ATOM 740 C C . ILE A 1 100 ? -24.211 2.952 -6.894 1.00 85.00 100 ILE A C 1
ATOM 742 O O . ILE A 1 100 ? -23.828 1.964 -7.521 1.00 85.00 100 ILE A O 1
ATOM 746 N N . ARG A 1 101 ? -23.376 3.896 -6.462 1.00 91.38 101 ARG A N 1
ATOM 747 C CA . ARG A 1 101 ? -21.926 3.790 -6.575 1.00 91.38 101 ARG A CA 1
ATOM 748 C C . ARG A 1 101 ? -21.332 3.478 -5.210 1.00 91.38 101 ARG A C 1
ATOM 750 O O . ARG A 1 101 ? -21.527 4.223 -4.253 1.00 91.38 101 ARG A O 1
ATOM 757 N N . THR A 1 102 ? -20.575 2.392 -5.149 1.00 94.69 102 THR A N 1
ATOM 758 C CA . THR A 1 102 ? -19.850 1.964 -3.952 1.00 94.69 102 THR A CA 1
ATOM 759 C C . THR A 1 102 ? -18.458 2.584 -3.931 1.00 94.69 102 THR A C 1
ATOM 761 O O . THR A 1 102 ? -17.715 2.487 -4.910 1.00 94.69 102 THR A O 1
ATOM 764 N N . PHE A 1 103 ? -18.077 3.180 -2.804 1.00 96.50 103 PHE A N 1
ATOM 765 C CA . PHE A 1 103 ? -16.742 3.724 -2.570 1.00 96.50 103 PHE A CA 1
ATOM 766 C C . PHE A 1 103 ? -16.095 3.033 -1.375 1.00 96.50 103 PHE A C 1
ATOM 768 O O . PHE A 1 103 ? -16.720 2.867 -0.332 1.00 96.50 103 PHE A O 1
ATOM 775 N N . LYS A 1 104 ? -14.825 2.655 -1.503 1.00 97.12 104 LYS A N 1
ATOM 776 C CA . LYS A 1 104 ? -14.021 2.168 -0.384 1.00 97.12 104 LYS A CA 1
ATOM 777 C C . LYS A 1 104 ? -13.637 3.336 0.521 1.00 97.12 104 LYS A C 1
ATOM 779 O O . LYS A 1 104 ? -13.081 4.326 0.051 1.00 97.12 104 LYS A O 1
ATOM 784 N N . ILE A 1 105 ? -13.906 3.194 1.812 1.00 97.62 105 ILE A N 1
ATOM 785 C CA . ILE A 1 105 ? -13.573 4.201 2.831 1.00 97.62 105 ILE A CA 1
ATOM 786 C C . ILE A 1 105 ? -12.532 3.687 3.825 1.00 97.62 105 ILE A C 1
ATOM 788 O O . ILE A 1 105 ? -11.870 4.475 4.486 1.00 97.62 105 ILE A O 1
ATOM 792 N N . SER A 1 106 ? -12.336 2.372 3.904 1.00 97.62 106 SER A N 1
ATOM 793 C CA . SER A 1 106 ? -11.342 1.752 4.775 1.00 97.62 106 SER A CA 1
ATOM 794 C C . SER A 1 106 ? -10.832 0.451 4.161 1.00 97.62 106 SER A C 1
ATOM 796 O O . SER A 1 106 ? -11.584 -0.300 3.533 1.00 97.62 106 SER A O 1
ATOM 798 N N . GLY A 1 107 ? -9.525 0.214 4.284 1.00 95.94 107 GLY A N 1
ATOM 799 C CA . GLY A 1 107 ? -8.886 -1.039 3.897 1.00 95.94 107 GLY A CA 1
ATOM 800 C C . GLY A 1 107 ? -8.358 -1.789 5.109 1.00 95.94 107 GLY A C 1
ATOM 801 O O . GLY A 1 107 ? -7.711 -1.188 5.962 1.00 95.94 107 GLY A O 1
ATOM 802 N N . SER A 1 108 ? -8.590 -3.101 5.139 1.00 95.44 108 SER A N 1
ATOM 803 C CA . SER A 1 108 ? -8.109 -3.993 6.196 1.00 95.44 108 SER A CA 1
ATOM 804 C C . SER A 1 108 ? -6.840 -4.738 5.783 1.00 95.44 108 SER A C 1
ATOM 806 O O . SER A 1 108 ? -6.680 -5.162 4.636 1.00 95.44 108 SER A O 1
ATOM 808 N N . ALA A 1 109 ? -5.955 -4.964 6.747 1.00 95.94 109 ALA A N 1
ATOM 809 C CA . ALA A 1 109 ? -4.816 -5.859 6.639 1.00 95.94 109 ALA A CA 1
ATOM 810 C C . ALA A 1 109 ? -4.629 -6.640 7.947 1.00 95.94 109 ALA A C 1
ATOM 812 O O . ALA A 1 109 ? -5.120 -6.262 9.011 1.00 95.94 109 ALA A O 1
ATOM 813 N N . TYR A 1 110 ? -3.937 -7.777 7.857 1.00 95.69 110 TYR A N 1
ATOM 814 C CA . TYR A 1 110 ? -3.870 -8.738 8.957 1.00 95.69 110 TYR A CA 1
ATOM 815 C C . TYR A 1 110 ? -2.465 -9.318 9.119 1.00 95.69 110 TYR A C 1
ATOM 817 O O . TYR A 1 110 ? -1.762 -9.561 8.131 1.00 95.69 110 TYR A O 1
ATOM 825 N N . LYS A 1 111 ? -2.068 -9.589 10.365 1.00 95.75 111 LYS A N 1
ATOM 826 C CA . LYS A 1 111 ? -0.860 -10.353 10.706 1.00 95.75 111 LYS A CA 1
ATOM 827 C C . LYS A 1 111 ? -1.214 -11.404 11.748 1.00 95.75 111 LYS A C 1
ATOM 829 O O . LYS A 1 111 ? -1.559 -11.071 12.876 1.00 95.75 111 LYS A O 1
ATOM 834 N N . LEU A 1 112 ? -1.114 -12.670 11.359 1.00 94.88 112 LEU A N 1
ATOM 835 C CA . LEU A 1 112 ? -1.404 -13.800 12.235 1.00 94.88 112 LEU A CA 1
ATOM 836 C C . LEU A 1 112 ? -0.093 -14.428 12.698 1.00 94.88 112 LEU A C 1
ATOM 838 O O . LEU A 1 112 ? 0.823 -14.642 11.902 1.00 94.88 112 LEU A O 1
ATOM 842 N N . THR A 1 113 ? -0.006 -14.707 13.990 1.00 94.25 113 THR A N 1
ATOM 843 C CA . THR A 1 113 ? 1.103 -15.426 14.619 1.00 94.25 113 THR A CA 1
ATOM 844 C C . THR A 1 113 ? 0.542 -16.585 15.434 1.00 94.25 113 THR A C 1
ATOM 846 O O . THR A 1 113 ? -0.665 -16.685 15.642 1.00 94.25 113 THR A O 1
ATOM 849 N N . ARG A 1 114 ? 1.414 -17.451 15.959 1.00 92.81 114 ARG A N 1
ATOM 850 C CA . ARG A 1 114 ? 0.986 -18.567 16.815 1.00 92.81 114 ARG A CA 1
ATOM 851 C C . ARG A 1 114 ? 0.252 -18.110 18.081 1.00 92.81 114 ARG A C 1
ATOM 853 O O . ARG A 1 114 ? -0.564 -18.856 18.605 1.00 92.81 114 ARG A O 1
ATOM 860 N N . GLN A 1 115 ? 0.575 -16.927 18.603 1.00 95.12 115 GLN A N 1
ATOM 861 C CA . GLN A 1 115 ? 0.070 -16.466 19.900 1.00 95.12 115 GLN A CA 1
ATOM 862 C C . GLN A 1 115 ? -0.972 -15.358 19.795 1.00 95.12 115 GLN A C 1
ATOM 864 O O . GLN A 1 115 ? -1.744 -15.182 20.735 1.00 95.12 115 GLN A O 1
ATOM 869 N N . ARG A 1 116 ? -0.970 -14.582 18.710 1.00 95.69 116 ARG A N 1
ATOM 870 C CA . ARG A 1 116 ? -1.784 -13.372 18.550 1.00 95.69 116 ARG A CA 1
ATOM 871 C C . ARG A 1 116 ? -2.169 -13.157 17.092 1.00 95.69 116 ARG A C 1
ATOM 873 O O . ARG A 1 116 ? -1.390 -13.478 16.189 1.00 95.69 116 ARG A O 1
ATOM 880 N N . SER A 1 117 ? -3.312 -12.521 16.900 1.00 97.31 117 SER A N 1
ATOM 881 C CA . SER A 1 117 ? -3.804 -12.044 15.617 1.00 97.31 117 SER A CA 1
ATOM 882 C C . SER A 1 117 ? -3.979 -10.535 15.671 1.00 97.31 117 SER A C 1
ATOM 884 O O . SER A 1 117 ? -4.618 -10.012 16.579 1.00 97.31 117 SER A O 1
ATOM 886 N N . LEU A 1 118 ? -3.406 -9.845 14.691 1.00 97.44 118 LEU A N 1
ATOM 887 C CA . LEU A 1 118 ? -3.567 -8.412 14.481 1.00 97.44 118 LEU A CA 1
ATOM 888 C C . LEU A 1 118 ? -4.493 -8.190 13.287 1.00 97.44 118 LEU A C 1
ATOM 890 O O . LEU A 1 118 ? -4.164 -8.614 12.175 1.00 97.44 118 LEU A O 1
ATOM 894 N N . HIS A 1 119 ? -5.597 -7.482 13.504 1.00 96.94 119 HIS A N 1
ATOM 895 C CA . HIS A 1 119 ? -6.323 -6.771 12.453 1.00 96.94 119 HIS A CA 1
ATOM 896 C C . HIS A 1 119 ? -5.984 -5.297 12.576 1.00 96.94 119 HIS A C 1
ATOM 898 O O . HIS A 1 119 ? -6.089 -4.724 13.652 1.00 96.94 119 HIS A O 1
ATOM 904 N N . HIS A 1 120 ? -5.574 -4.677 11.482 1.00 97.50 120 HIS A N 1
ATOM 905 C CA . HIS A 1 120 ? -5.457 -3.233 11.424 1.00 97.50 120 HIS A CA 1
ATOM 906 C C . HIS A 1 120 ? -6.054 -2.711 10.126 1.00 97.50 120 HIS A C 1
ATOM 908 O O . HIS A 1 120 ? -6.088 -3.418 9.114 1.00 97.50 120 HIS A O 1
ATOM 914 N N . GLY A 1 121 ? -6.539 -1.481 10.160 1.00 97.00 121 GLY A N 1
ATOM 915 C CA . GLY A 1 121 ? -7.142 -0.850 9.006 1.00 97.00 121 GLY A CA 1
ATOM 916 C C . GLY A 1 121 ? -6.955 0.652 9.007 1.00 97.00 121 GLY A C 1
ATOM 917 O O . GLY A 1 121 ? -6.515 1.255 9.986 1.00 97.00 121 GLY A O 1
ATOM 918 N N . THR A 1 122 ? -7.269 1.233 7.863 1.00 97.06 122 THR A N 1
ATOM 919 C CA . THR A 1 122 ? -7.308 2.680 7.652 1.00 97.06 122 THR A CA 1
ATOM 920 C C . THR A 1 122 ? -8.753 3.154 7.660 1.00 97.06 122 THR A C 1
ATOM 922 O O . THR A 1 122 ? -9.648 2.333 7.511 1.00 97.06 122 THR A O 1
ATOM 925 N N . CYS A 1 123 ? -9.019 4.447 7.786 1.00 98.00 123 CYS A N 1
ATOM 926 C CA . CYS A 1 123 ? -10.334 5.030 7.559 1.00 98.00 123 CYS A CA 1
ATOM 927 C C . CYS A 1 123 ? -10.159 6.441 6.994 1.00 98.00 123 CYS A C 1
ATOM 929 O O . CYS A 1 123 ? -9.623 7.323 7.664 1.00 98.00 123 CYS A O 1
ATOM 931 N N . LEU A 1 124 ? -10.602 6.638 5.752 1.00 97.75 124 LEU A N 1
ATOM 932 C CA . LEU A 1 124 ? -10.533 7.900 5.023 1.00 97.75 124 LEU A CA 1
ATOM 933 C C . LEU A 1 124 ? -11.641 8.826 5.517 1.00 97.75 124 LEU A C 1
ATOM 935 O O . LEU A 1 124 ? -12.802 8.694 5.132 1.00 97.75 124 LEU A O 1
ATOM 939 N N . LEU A 1 125 ? -11.292 9.753 6.399 1.00 97.81 125 LEU A N 1
ATOM 940 C CA . LEU A 1 125 ? -12.262 10.614 7.059 1.00 97.81 125 LEU A CA 1
ATOM 941 C C . LEU A 1 125 ? -12.386 11.955 6.347 1.00 97.81 125 LEU A C 1
ATOM 943 O O . LEU A 1 125 ? -13.475 12.300 5.887 1.00 97.81 125 LEU A O 1
ATOM 947 N N . THR A 1 126 ? -11.275 12.682 6.230 1.00 96.81 126 THR A N 1
ATOM 948 C CA . THR A 1 126 ? -11.231 14.069 5.737 1.00 96.81 126 THR A CA 1
ATOM 949 C C . THR A 1 126 ? -9.917 14.390 5.012 1.00 96.81 126 THR A C 1
ATOM 951 O O . THR A 1 126 ? -9.420 15.509 5.108 1.00 96.81 126 THR A O 1
ATOM 954 N N . SER A 1 127 ? -9.317 13.423 4.307 1.00 94.00 127 SER A N 1
ATOM 955 C CA . SER A 1 127 ? -8.065 13.646 3.563 1.00 94.00 127 SER A CA 1
ATOM 956 C C . SER A 1 127 ? -8.262 14.703 2.466 1.00 94.00 127 SER A C 1
ATOM 958 O O . SER A 1 127 ? -9.129 14.512 1.604 1.00 94.00 127 SER A O 1
ATOM 960 N N . PRO A 1 128 ? -7.475 15.796 2.448 1.00 92.31 128 PRO A N 1
ATOM 961 C CA . PRO A 1 128 ? -7.524 16.771 1.359 1.00 92.31 128 PRO A CA 1
ATOM 962 C C . PRO A 1 128 ? -6.883 16.225 0.072 1.00 92.31 128 PRO A C 1
ATOM 964 O O . PRO A 1 128 ? -7.181 16.698 -1.020 1.00 92.31 12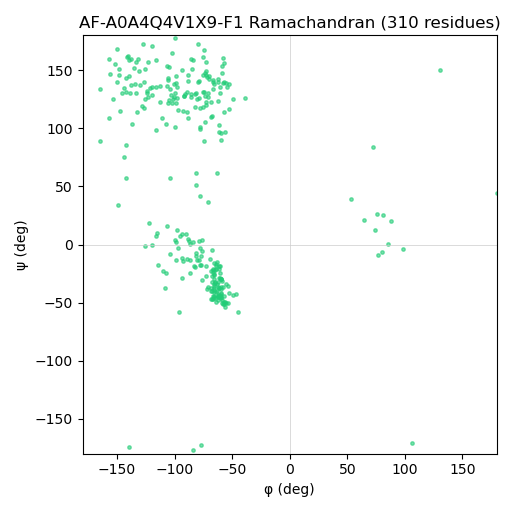8 PRO A O 1
ATOM 967 N N . ASN A 1 129 ? -6.060 15.178 0.176 1.00 90.12 129 ASN A N 1
ATOM 968 C CA . ASN A 1 129 ? -5.211 14.686 -0.907 1.00 90.12 129 ASN A CA 1
ATOM 969 C C . ASN A 1 129 ? -5.836 13.563 -1.749 1.00 90.12 129 ASN A C 1
ATOM 971 O O . ASN A 1 129 ? -5.147 12.975 -2.584 1.00 90.12 129 ASN A O 1
ATOM 975 N N . LEU A 1 130 ? -7.128 13.243 -1.584 1.00 89.19 130 LEU A N 1
ATOM 976 C CA . LEU A 1 130 ? -7.770 12.124 -2.300 1.00 89.19 130 LEU A CA 1
ATOM 977 C C . LEU A 1 130 ? -7.608 12.192 -3.827 1.00 89.19 130 LEU A C 1
ATOM 979 O O . LEU A 1 130 ? -7.444 11.153 -4.470 1.00 89.19 130 LEU A O 1
ATOM 983 N N . GLY A 1 131 ? -7.624 13.397 -4.404 1.00 86.50 131 GLY A N 1
ATOM 984 C CA . GLY A 1 131 ? -7.388 13.601 -5.838 1.00 86.50 131 GLY A CA 1
ATOM 985 C C . GLY A 1 131 ? -5.968 13.222 -6.278 1.00 86.50 131 GLY A C 1
ATOM 986 O O . GLY A 1 131 ? -5.775 12.709 -7.381 1.00 86.50 131 GLY A O 1
ATOM 987 N N . ALA A 1 132 ? -4.983 13.397 -5.395 1.00 85.88 132 ALA A N 1
ATOM 988 C CA . ALA A 1 132 ? -3.577 13.101 -5.647 1.00 85.88 132 ALA A CA 1
ATOM 989 C C . ALA A 1 132 ? -3.200 11.638 -5.352 1.00 85.88 132 ALA A C 1
ATOM 991 O O . ALA A 1 132 ? -2.276 11.128 -5.984 1.00 85.88 132 ALA A O 1
ATOM 992 N N . VAL A 1 133 ? -3.938 10.923 -4.484 1.00 86.75 133 VAL A N 1
ATOM 993 C CA . VAL A 1 133 ? -3.661 9.515 -4.094 1.00 86.75 133 VAL A CA 1
ATOM 994 C C . VAL A 1 133 ? -3.378 8.617 -5.298 1.00 86.75 133 VAL A C 1
ATOM 996 O O . VAL A 1 133 ? -2.451 7.807 -5.288 1.00 86.75 133 VAL A O 1
ATOM 999 N N . GLY A 1 134 ? -4.153 8.774 -6.374 1.00 84.69 134 GLY A N 1
ATOM 1000 C CA . GLY A 1 134 ? -3.981 7.974 -7.582 1.00 84.69 134 GLY A CA 1
ATOM 1001 C C . GLY A 1 134 ? -2.597 8.109 -8.228 1.00 84.69 134 GLY A C 1
ATOM 1002 O O . GLY A 1 134 ? -2.142 7.153 -8.847 1.00 84.69 134 GLY A O 1
ATOM 1003 N N . ARG A 1 135 ? -1.926 9.260 -8.095 1.00 85.12 135 ARG A N 1
ATOM 1004 C CA . ARG A 1 135 ? -0.585 9.504 -8.651 1.00 85.12 135 ARG A CA 1
ATOM 1005 C C . ARG A 1 135 ? 0.489 8.727 -7.889 1.00 85.12 135 ARG A C 1
ATOM 1007 O O . ARG A 1 135 ? 1.364 8.157 -8.523 1.00 85.12 135 ARG A O 1
ATOM 1014 N N . PHE A 1 136 ? 0.368 8.621 -6.567 1.00 84.00 136 PHE A N 1
ATOM 1015 C CA . PHE A 1 136 ? 1.316 7.874 -5.727 1.00 84.00 136 PHE A CA 1
ATOM 1016 C C . PHE A 1 136 ? 1.182 6.354 -5.872 1.00 84.00 136 PHE A C 1
ATOM 1018 O O . PHE A 1 136 ? 2.137 5.613 -5.664 1.00 84.00 136 PHE A O 1
ATOM 1025 N N . LEU A 1 137 ? -0.012 5.870 -6.228 1.00 87.88 137 LEU A N 1
ATOM 1026 C CA . LEU A 1 137 ? -0.316 4.436 -6.305 1.00 87.88 137 LEU A CA 1
ATOM 1027 C C . LEU A 1 137 ? -0.266 3.866 -7.734 1.00 87.88 137 LEU A C 1
ATOM 1029 O O . LEU A 1 137 ? -0.593 2.693 -7.943 1.00 87.88 137 LEU A O 1
ATOM 1033 N N . ARG A 1 138 ? 0.117 4.677 -8.728 1.00 87.38 138 ARG A N 1
ATOM 1034 C CA . ARG A 1 138 ? 0.278 4.266 -10.130 1.00 87.38 138 ARG A CA 1
ATOM 1035 C C . ARG A 1 138 ? 1.734 4.414 -10.548 1.00 87.38 138 ARG A C 1
ATOM 1037 O O . ARG A 1 138 ? 2.172 5.501 -10.902 1.00 87.38 138 ARG A O 1
ATOM 1044 N N . SER A 1 139 ? 2.463 3.302 -10.528 1.00 89.69 139 SER A N 1
ATOM 1045 C CA . SER A 1 139 ? 3.844 3.276 -11.004 1.00 89.69 139 SER A CA 1
ATOM 1046 C C . SER A 1 139 ? 3.888 3.297 -12.539 1.00 89.69 139 SER A C 1
ATOM 1048 O O . SER A 1 139 ? 3.225 2.460 -13.160 1.00 89.69 139 SER A O 1
ATOM 1050 N N . PRO A 1 140 ? 4.694 4.172 -13.168 1.00 91.00 140 PRO A N 1
ATOM 1051 C CA . PRO A 1 140 ? 4.927 4.128 -14.614 1.00 91.00 140 PRO A CA 1
ATOM 1052 C C . PRO A 1 140 ? 5.639 2.837 -15.054 1.00 91.00 140 PRO A C 1
ATOM 1054 O O . PRO A 1 140 ? 5.506 2.428 -16.206 1.00 91.00 140 PRO A O 1
ATOM 1057 N N . ALA A 1 141 ? 6.329 2.152 -14.135 1.00 93.56 141 ALA A N 1
ATOM 1058 C CA . ALA A 1 141 ? 6.983 0.870 -14.379 1.00 93.56 141 ALA A CA 1
ATOM 1059 C C . ALA A 1 141 ? 6.027 -0.340 -14.336 1.00 93.56 141 ALA A C 1
ATOM 1061 O O . ALA A 1 141 ? 6.398 -1.419 -14.797 1.00 93.56 141 ALA A O 1
ATOM 1062 N N . GLU A 1 142 ? 4.791 -0.193 -13.829 1.00 93.06 142 GLU A N 1
ATOM 1063 C CA . GLU A 1 142 ? 3.808 -1.290 -13.711 1.00 93.06 142 GLU A CA 1
ATOM 1064 C C . GLU A 1 142 ? 3.629 -2.113 -15.008 1.00 93.06 142 GLU A C 1
ATOM 1066 O O . GLU A 1 142 ? 3.619 -3.346 -14.920 1.00 93.06 142 GLU A O 1
ATOM 1071 N N . PRO A 1 143 ? 3.531 -1.507 -16.211 1.00 94.69 143 PRO A N 1
ATOM 1072 C CA . PRO A 1 143 ? 3.367 -2.260 -17.458 1.00 94.69 143 PRO A CA 1
ATOM 1073 C C . PRO A 1 143 ? 4.576 -3.125 -17.839 1.00 94.69 143 PRO A C 1
ATOM 1075 O O . PRO A 1 143 ? 4.428 -4.065 -18.620 1.00 94.69 143 PRO A O 1
ATOM 1078 N N . TYR A 1 144 ? 5.756 -2.809 -17.302 1.00 95.75 144 TYR A N 1
ATOM 1079 C CA . TYR A 1 144 ? 7.022 -3.482 -17.595 1.00 95.75 144 TYR A CA 1
ATOM 1080 C C . TYR A 1 144 ? 7.402 -4.510 -16.528 1.00 95.75 144 TYR A C 1
ATOM 1082 O O . TYR A 1 144 ? 8.301 -5.312 -16.758 1.00 95.75 144 TYR A O 1
ATOM 1090 N N . ILE A 1 145 ? 6.741 -4.497 -15.366 1.00 95.56 145 ILE A N 1
ATOM 1091 C CA . ILE A 1 145 ? 7.104 -5.330 -14.219 1.00 95.56 145 ILE A CA 1
ATOM 1092 C C . ILE A 1 145 ? 6.194 -6.554 -14.113 1.00 95.56 145 ILE A C 1
ATOM 1094 O O . ILE A 1 145 ? 4.968 -6.455 -13.989 1.00 95.56 145 ILE A O 1
ATOM 1098 N N . LYS A 1 146 ? 6.821 -7.728 -14.043 1.00 94.94 146 LYS A N 1
ATOM 1099 C CA . LYS A 1 146 ? 6.217 -8.987 -13.609 1.00 94.94 146 LYS A CA 1
ATOM 1100 C C . LYS A 1 146 ? 6.742 -9.349 -12.223 1.00 94.94 146 LYS A C 1
ATOM 1102 O O . LYS A 1 146 ? 7.860 -9.831 -12.084 1.00 94.94 146 LYS A O 1
ATOM 1107 N N . ALA A 1 147 ? 5.927 -9.144 -11.193 1.00 91.75 147 ALA A N 1
ATOM 1108 C CA . ALA A 1 147 ? 6.279 -9.469 -9.810 1.00 91.75 147 ALA A CA 1
ATOM 1109 C C . ALA A 1 147 ? 5.580 -10.741 -9.308 1.00 91.75 147 ALA A C 1
ATOM 1111 O O . ALA A 1 147 ? 4.471 -11.061 -9.734 1.00 91.75 147 ALA A O 1
ATOM 1112 N N . ARG A 1 148 ? 6.209 -11.437 -8.351 1.00 85.56 148 ARG A N 1
ATOM 1113 C CA . ARG A 1 148 ? 5.612 -12.579 -7.622 1.00 85.56 148 ARG A CA 1
ATOM 1114 C C . ARG A 1 148 ? 4.809 -12.172 -6.373 1.00 85.56 148 ARG A C 1
ATOM 1116 O O . ARG A 1 148 ? 4.353 -13.034 -5.629 1.00 85.56 148 ARG A O 1
ATOM 1123 N N . GLY A 1 149 ? 4.681 -10.872 -6.104 1.00 78.31 149 GLY A N 1
ATOM 1124 C CA . GLY A 1 149 ? 3.982 -10.334 -4.932 1.00 78.31 149 GLY A CA 1
ATOM 1125 C C . GLY A 1 149 ? 2.454 -10.292 -5.068 1.00 78.31 149 GLY A C 1
ATOM 1126 O O . GLY A 1 149 ? 1.895 -10.517 -6.140 1.00 78.31 149 GLY A O 1
ATOM 1127 N N . VAL A 1 150 ? 1.774 -9.961 -3.965 1.00 74.69 150 VAL A N 1
ATOM 1128 C CA . VAL A 1 150 ? 0.319 -9.737 -3.946 1.00 74.69 150 VAL A CA 1
ATOM 1129 C C . VAL A 1 150 ? 0.006 -8.407 -4.631 1.00 74.69 150 VAL A C 1
ATOM 1131 O O . VAL A 1 150 ? 0.463 -7.356 -4.186 1.00 74.69 150 VAL A O 1
ATOM 1134 N N . ALA A 1 151 ? -0.780 -8.447 -5.706 1.00 80.00 151 ALA A N 1
ATOM 1135 C CA . ALA A 1 151 ? -1.200 -7.244 -6.417 1.00 80.00 151 ALA A CA 1
ATOM 1136 C C . ALA A 1 151 ? -2.201 -6.416 -5.592 1.00 80.00 151 ALA A C 1
ATOM 1138 O O . ALA A 1 151 ? -3.058 -6.955 -4.888 1.00 80.00 151 ALA A O 1
ATOM 1139 N N . SER A 1 152 ? -2.124 -5.091 -5.719 1.00 81.06 152 SER A N 1
ATOM 1140 C CA . SER A 1 152 ? -3.120 -4.189 -5.136 1.00 81.06 152 SER A CA 1
ATOM 1141 C C . SER A 1 152 ? -4.416 -4.223 -5.949 1.00 81.06 152 SER A C 1
ATOM 1143 O O . SER A 1 152 ? -4.398 -4.047 -7.166 1.00 81.06 152 SER A O 1
ATOM 1145 N N . VAL A 1 153 ? -5.558 -4.383 -5.277 1.00 83.19 153 VAL A N 1
ATOM 1146 C CA . VAL A 1 153 ? -6.879 -4.276 -5.914 1.00 83.19 153 VAL A CA 1
ATOM 1147 C C . VAL A 1 153 ? -7.337 -2.823 -5.863 1.00 83.19 153 VAL A C 1
ATOM 1149 O O . VAL A 1 153 ? -7.677 -2.301 -4.798 1.00 83.19 153 VAL A O 1
ATOM 1152 N N . ARG A 1 154 ? -7.352 -2.158 -7.021 1.00 86.62 154 ARG A N 1
ATOM 1153 C CA . ARG A 1 154 ? -7.823 -0.772 -7.132 1.00 86.62 154 ARG A CA 1
ATOM 1154 C C . ARG A 1 154 ? -9.318 -0.699 -6.830 1.00 86.62 154 ARG A C 1
ATOM 1156 O O . ARG A 1 154 ? -10.092 -1.553 -7.248 1.00 86.62 154 ARG A O 1
ATOM 1163 N N . SER A 1 155 ? -9.722 0.316 -6.077 1.00 89.50 155 SER A N 1
ATOM 1164 C CA . SER A 1 155 ? -11.125 0.603 -5.774 1.00 89.50 155 SER A CA 1
ATOM 1165 C C . SER A 1 155 ? -11.335 2.115 -5.774 1.00 89.50 155 SER A C 1
ATOM 1167 O O . SER A 1 155 ? -10.431 2.830 -5.341 1.00 89.50 155 SER A O 1
ATOM 1169 N N . PRO A 1 156 ? -12.487 2.621 -6.248 1.00 93.00 156 PRO A N 1
ATOM 1170 C CA . PRO A 1 156 ? -12.837 4.022 -6.051 1.00 93.00 156 PRO A CA 1
ATOM 1171 C C . PRO A 1 156 ? -12.921 4.302 -4.548 1.00 93.00 156 PRO A C 1
ATOM 1173 O O . PRO A 1 156 ? -13.492 3.502 -3.806 1.00 93.00 156 PRO A O 1
ATOM 1176 N N . ILE A 1 157 ? -12.344 5.416 -4.106 1.00 94.81 157 ILE A N 1
ATOM 1177 C CA . ILE A 1 157 ? -12.285 5.803 -2.692 1.00 94.81 157 ILE A CA 1
ATOM 1178 C C . ILE A 1 157 ? -13.050 7.099 -2.439 1.00 94.81 157 ILE A C 1
ATOM 1180 O O . ILE A 1 157 ? -13.273 7.877 -3.368 1.00 94.81 157 ILE A O 1
ATOM 1184 N N . ARG A 1 158 ? -13.444 7.335 -1.186 1.00 95.12 158 ARG A N 1
ATOM 1185 C CA . ARG A 1 158 ? -14.043 8.602 -0.752 1.00 95.12 158 ARG A CA 1
ATOM 1186 C C . ARG A 1 158 ? -13.757 8.860 0.725 1.00 95.12 158 ARG A C 1
ATOM 1188 O O . ARG A 1 158 ? -13.566 7.921 1.488 1.00 95.12 158 ARG A O 1
ATOM 1195 N N . ASN A 1 159 ? -13.783 10.130 1.110 1.00 97.00 159 ASN A N 1
ATOM 1196 C CA . ASN A 1 159 ? -13.882 10.540 2.504 1.00 97.00 159 ASN A CA 1
ATOM 1197 C C . ASN A 1 159 ? -15.286 10.263 3.044 1.00 97.00 159 ASN A C 1
ATOM 1199 O O . ASN A 1 159 ? -16.274 10.459 2.331 1.00 97.00 159 ASN A O 1
ATOM 1203 N N . VAL A 1 160 ? -15.368 9.876 4.315 1.00 96.44 160 VAL A N 1
ATOM 1204 C CA . VAL A 1 160 ? -16.652 9.759 5.019 1.00 96.44 160 VAL A CA 1
ATOM 1205 C C . VAL A 1 160 ? -17.209 11.134 5.412 1.00 96.44 160 VAL A C 1
ATOM 1207 O O . VAL A 1 160 ? -18.422 11.308 5.440 1.00 96.44 160 VAL A O 1
ATOM 1210 N N . GLY A 1 161 ? -16.347 12.124 5.672 1.00 96.50 161 GLY A N 1
ATOM 1211 C CA . GLY A 1 161 ? -16.763 13.456 6.128 1.00 96.50 161 GLY A CA 1
ATOM 1212 C C . GLY A 1 161 ? -17.055 13.534 7.631 1.00 96.50 161 GLY A C 1
ATOM 1213 O O . GLY A 1 161 ? -17.832 14.379 8.063 1.00 96.50 161 GLY A O 1
ATOM 1214 N N . ILE A 1 162 ? -16.448 12.648 8.423 1.00 97.00 162 ILE A N 1
ATOM 1215 C CA . ILE A 1 162 ? -16.558 12.594 9.889 1.00 97.00 162 ILE A CA 1
ATOM 1216 C C . ILE A 1 162 ? -15.254 13.114 10.499 1.00 97.00 162 ILE A C 1
ATOM 1218 O O . ILE A 1 162 ? -14.184 12.843 9.966 1.00 97.00 162 ILE A O 1
ATOM 1222 N N . SER A 1 163 ? -15.315 13.836 11.621 1.00 97.00 163 SER A N 1
ATOM 1223 C CA . SER A 1 163 ? -14.093 14.312 12.281 1.00 97.00 163 SER A CA 1
ATOM 1224 C C . SER A 1 163 ? -13.254 13.141 12.840 1.00 97.00 163 SER A C 1
ATOM 1226 O O . SER A 1 163 ? -13.831 12.195 13.389 1.00 97.00 163 SER A O 1
ATOM 1228 N N . PRO A 1 164 ? -11.906 13.189 12.767 1.00 96.38 164 PRO A N 1
ATOM 1229 C CA . PRO A 1 164 ? -11.042 12.156 13.345 1.00 96.38 164 PRO A CA 1
ATOM 1230 C C . PRO A 1 164 ? -11.323 11.849 14.815 1.00 96.38 164 PRO A C 1
ATOM 1232 O O . PRO A 1 164 ? -11.381 10.681 15.187 1.00 96.38 164 PRO A O 1
ATOM 1235 N N . LEU A 1 165 ? -11.561 12.879 15.629 1.00 95.25 165 LEU A N 1
ATOM 1236 C CA . LEU A 1 165 ? -11.830 12.712 17.055 1.00 95.25 165 LEU A CA 1
ATOM 1237 C C . LEU A 1 165 ? -13.163 11.992 17.303 1.00 95.25 165 LEU A C 1
ATOM 1239 O O . LEU A 1 165 ? -13.203 11.032 18.066 1.00 95.25 165 LEU A O 1
ATOM 1243 N N . SER A 1 166 ? -14.238 12.399 16.616 1.00 97.38 166 SER A N 1
ATOM 1244 C CA . SER A 1 166 ? -15.544 11.735 16.737 1.00 97.38 166 SER A CA 1
ATOM 1245 C C . SER A 1 166 ? -15.462 10.262 16.337 1.00 97.38 166 SER A C 1
ATOM 1247 O O . SER A 1 166 ? -16.027 9.412 17.017 1.00 97.38 166 SER A O 1
ATOM 1249 N N . PHE A 1 167 ? -14.731 9.959 15.259 1.00 98.06 167 PHE A N 1
ATOM 1250 C CA . PHE A 1 167 ? -14.495 8.585 14.822 1.00 98.06 167 PHE A CA 1
ATOM 1251 C C . PHE A 1 167 ? -13.727 7.770 15.869 1.00 98.06 167 PHE A C 1
ATOM 1253 O O . PHE A 1 167 ? -14.148 6.666 16.198 1.00 98.06 167 PHE A O 1
ATOM 1260 N N . GLN A 1 168 ? -12.630 8.307 16.410 1.00 96.56 168 GLN A N 1
ATOM 1261 C CA . GLN A 1 168 ? -11.828 7.628 17.432 1.00 96.56 168 GLN A CA 1
ATOM 1262 C C . GLN A 1 168 ? -12.660 7.298 18.675 1.00 96.56 168 GLN A C 1
ATOM 1264 O O . GLN A 1 168 ? -12.644 6.153 19.116 1.00 96.56 168 GLN A O 1
ATOM 1269 N N . MET A 1 169 ? -13.422 8.269 19.189 1.00 95.94 169 MET A N 1
ATOM 1270 C CA . MET A 1 169 ? -14.299 8.070 20.348 1.00 95.94 169 MET A CA 1
ATOM 1271 C C . MET A 1 169 ? -15.335 6.972 20.083 1.00 95.94 169 MET A C 1
ATOM 1273 O O . MET A 1 169 ? -15.408 6.013 20.840 1.00 95.94 169 MET A O 1
ATOM 1277 N N . ALA A 1 170 ? -16.048 7.040 18.955 1.00 97.62 170 ALA A N 1
ATOM 1278 C CA . ALA A 1 170 ? -17.065 6.041 18.625 1.00 97.62 170 ALA A CA 1
ATOM 1279 C C . ALA A 1 170 ? -16.485 4.627 18.443 1.00 97.62 170 ALA A C 1
ATOM 1281 O O . ALA A 1 170 ? -17.135 3.642 18.779 1.00 97.62 170 ALA A O 1
ATOM 1282 N N . VAL A 1 171 ? -15.264 4.501 17.910 1.00 97.12 171 VAL A N 1
ATOM 1283 C CA . VAL A 1 171 ? -14.588 3.199 17.786 1.00 97.12 171 VAL A CA 1
ATOM 1284 C C . VAL A 1 171 ? -14.197 2.639 19.156 1.00 97.12 171 VAL A C 1
ATOM 1286 O O . VAL A 1 171 ? -14.300 1.429 19.352 1.00 97.12 171 VAL A O 1
ATOM 1289 N N . VAL A 1 172 ? -13.767 3.488 20.096 1.00 95.38 172 VAL A N 1
ATOM 1290 C CA . VAL A 1 172 ? -13.482 3.078 21.481 1.00 95.38 172 VAL A CA 1
ATOM 1291 C C . VAL A 1 172 ? -14.764 2.639 22.189 1.00 95.38 172 VAL A C 1
ATOM 1293 O O . VAL A 1 172 ? -14.766 1.570 22.794 1.00 95.38 172 VAL A O 1
ATOM 1296 N N . ASP A 1 173 ? -15.860 3.386 22.039 1.00 95.56 173 ASP A N 1
ATOM 1297 C CA . ASP A 1 173 ? -17.163 3.034 22.619 1.00 95.56 173 ASP A CA 1
ATOM 1298 C C . ASP A 1 173 ? -17.667 1.679 22.086 1.00 95.56 173 ASP A C 1
ATOM 1300 O O . ASP A 1 173 ? -18.099 0.814 22.848 1.00 95.56 173 ASP A O 1
ATOM 1304 N N . GLU A 1 174 ? -17.548 1.441 20.775 1.00 96.81 174 GLU A N 1
ATOM 1305 C CA . GLU A 1 174 ? -17.908 0.157 20.157 1.00 96.81 174 GLU A CA 1
ATOM 1306 C C . GLU A 1 174 ? -16.993 -0.995 20.578 1.00 96.81 174 GLU A C 1
ATOM 1308 O O . GLU A 1 174 ? -17.437 -2.144 20.655 1.00 96.81 174 GLU A O 1
ATOM 1313 N N . PHE A 1 175 ? -15.716 -0.713 20.844 1.00 95.38 175 PHE A N 1
ATOM 1314 C CA . PHE A 1 175 ? -14.799 -1.699 21.404 1.00 95.38 175 PHE A CA 1
ATOM 1315 C C . PHE A 1 175 ? -15.203 -2.055 22.836 1.00 95.38 175 PHE A C 1
ATOM 1317 O O . PHE A 1 175 ? -15.308 -3.237 23.157 1.00 95.38 175 PHE A O 1
ATOM 1324 N N . GLN A 1 176 ? -15.490 -1.056 23.673 1.00 95.00 176 GLN A N 1
ATOM 1325 C CA . GLN A 1 176 ? -15.964 -1.262 25.038 1.00 95.00 176 GLN A CA 1
ATOM 1326 C C . GLN A 1 176 ? -17.243 -2.108 25.055 1.00 95.00 176 GLN A C 1
ATOM 1328 O O . GLN A 1 176 ? -17.274 -3.148 25.706 1.00 95.00 176 GLN A O 1
ATOM 1333 N N . ALA A 1 177 ? -18.247 -1.737 24.257 1.00 94.88 177 ALA A N 1
ATOM 1334 C CA . ALA A 1 177 ? -19.494 -2.492 24.146 1.00 94.88 177 ALA A CA 1
ATOM 1335 C C . ALA A 1 177 ? -19.280 -3.928 23.625 1.00 94.88 177 ALA A C 1
ATOM 1337 O O . ALA A 1 177 ? -19.930 -4.863 24.081 1.00 94.88 177 ALA A O 1
ATOM 1338 N N . MET A 1 178 ? -18.351 -4.138 22.683 1.00 94.69 178 MET A N 1
ATOM 1339 C CA . MET A 1 178 ? -18.045 -5.477 22.155 1.00 94.69 178 MET A CA 1
ATOM 1340 C C . MET A 1 178 ? -17.426 -6.411 23.207 1.00 94.69 178 MET A C 1
ATOM 1342 O O . MET A 1 178 ? -17.574 -7.629 23.094 1.00 94.69 178 MET A O 1
ATOM 1346 N N . TYR A 1 179 ? -16.700 -5.862 24.180 1.00 93.69 179 TYR A N 1
ATOM 1347 C CA . TYR A 1 179 ? -15.906 -6.625 25.144 1.00 93.69 179 TYR A CA 1
ATOM 1348 C C . TYR A 1 179 ? -16.397 -6.481 26.595 1.00 93.69 179 TYR A C 1
ATOM 1350 O O . TYR A 1 179 ? -15.722 -6.963 27.504 1.00 93.69 179 TYR A O 1
ATOM 1358 N N . GLU A 1 180 ? -17.566 -5.875 26.819 1.00 92.75 180 GLU A N 1
ATOM 1359 C CA . GLU A 1 180 ? -18.164 -5.654 28.146 1.00 92.75 180 GLU A CA 1
ATOM 1360 C C . GLU A 1 180 ? -18.262 -6.963 28.946 1.00 92.75 180 GLU A C 1
ATOM 1362 O O . GLU A 1 180 ? -17.712 -7.071 30.037 1.00 92.75 180 GLU A O 1
ATOM 1367 N N . GLU A 1 181 ? -18.813 -8.028 28.353 1.00 89.75 181 GLU A N 1
ATOM 1368 C CA . GLU A 1 181 ? -18.929 -9.348 29.004 1.00 89.75 181 GLU A CA 1
ATOM 1369 C C . GLU A 1 181 ? -17.575 -10.004 29.342 1.00 89.75 181 GLU A C 1
ATOM 1371 O O . GLU A 1 181 ? -17.512 -10.956 30.122 1.00 89.75 181 GLU A O 1
ATOM 1376 N N . LEU A 1 182 ? -16.479 -9.508 28.760 1.00 87.56 182 LEU A N 1
ATOM 1377 C CA . LEU A 1 182 ? -15.109 -9.952 29.020 1.00 87.56 182 LEU A CA 1
ATOM 1378 C C . LEU A 1 182 ? -14.379 -9.048 30.030 1.00 87.56 182 LEU A C 1
ATOM 1380 O O . LEU A 1 182 ? -13.165 -9.178 30.201 1.00 87.56 182 LEU A O 1
ATOM 1384 N N . GLY A 1 183 ? -15.114 -8.168 30.718 1.00 86.56 183 GLY A N 1
ATOM 1385 C CA . GLY A 1 183 ? -14.608 -7.285 31.767 1.00 86.56 183 GLY A CA 1
ATOM 1386 C C . GLY A 1 183 ? -14.077 -5.949 31.254 1.00 86.56 183 GLY A C 1
ATOM 1387 O O . GLY A 1 183 ? -13.297 -5.297 31.949 1.00 86.56 183 GLY A O 1
ATOM 1388 N N . ALA A 1 184 ? -14.469 -5.520 30.050 1.00 85.00 184 ALA A N 1
ATOM 1389 C CA . ALA A 1 184 ? -14.148 -4.189 29.531 1.00 85.00 184 ALA A CA 1
ATOM 1390 C C . ALA A 1 184 ? -15.056 -3.096 30.134 1.00 85.00 184 ALA A C 1
ATOM 1392 O O . ALA A 1 184 ? -15.491 -2.193 29.432 1.00 85.00 184 ALA A O 1
ATOM 1393 N N . ASP A 1 185 ? -15.342 -3.154 31.436 1.00 80.25 185 ASP A N 1
ATOM 1394 C CA . ASP A 1 185 ? -16.319 -2.272 32.094 1.00 80.25 185 ASP A CA 1
ATOM 1395 C C . ASP A 1 185 ? -15.846 -0.807 32.157 1.00 80.25 185 ASP A C 1
ATOM 1397 O O . ASP A 1 185 ? -16.650 0.116 32.286 1.00 80.25 185 ASP A O 1
ATOM 1401 N N . ASN A 1 186 ? -14.529 -0.583 32.077 1.00 79.75 186 ASN A N 1
ATOM 1402 C CA . ASN A 1 186 ? -13.909 0.736 32.176 1.00 79.75 186 ASN A CA 1
ATOM 1403 C C . ASN A 1 186 ? -12.695 0.847 31.241 1.00 79.75 186 ASN A C 1
ATOM 1405 O O . ASN A 1 186 ? -11.544 0.752 31.673 1.00 79.75 186 ASN A O 1
ATOM 1409 N N . VAL A 1 187 ? -12.956 0.999 29.940 1.00 83.50 187 VAL A N 1
ATOM 1410 C CA . VAL A 1 187 ? -11.905 1.236 28.944 1.00 83.50 187 VAL A CA 1
ATOM 1411 C C . VAL A 1 187 ? -11.481 2.703 29.012 1.00 83.50 187 VAL A C 1
ATOM 1413 O O . VAL A 1 187 ? -12.271 3.600 28.732 1.00 83.50 187 VAL A O 1
ATOM 1416 N N . SER A 1 188 ? -10.219 2.959 29.354 1.00 83.56 188 SER A N 1
ATOM 1417 C CA . SER A 1 188 ? -9.614 4.288 29.255 1.00 83.56 188 SER A CA 1
ATOM 1418 C C . SER A 1 188 ? -8.650 4.356 28.073 1.00 83.56 188 SER A C 1
ATOM 1420 O O . SER A 1 188 ? -7.912 3.413 27.790 1.00 83.56 188 SER A O 1
ATOM 1422 N N . ALA A 1 189 ? -8.648 5.492 27.377 1.00 86.50 189 ALA A N 1
ATOM 1423 C CA . ALA A 1 189 ? -7.647 5.773 26.360 1.00 86.50 189 ALA A CA 1
ATOM 1424 C C . ALA A 1 189 ? -6.361 6.272 27.031 1.00 86.50 189 ALA A C 1
ATOM 1426 O O . ALA A 1 189 ? -6.386 7.252 27.777 1.00 86.50 189 ALA A O 1
ATOM 1427 N N . GLU A 1 190 ? -5.243 5.613 26.744 1.00 89.94 190 GLU A N 1
ATOM 1428 C CA . GLU A 1 190 ? -3.911 6.058 27.145 1.00 89.94 190 GLU A CA 1
ATOM 1429 C C . GLU A 1 190 ? -3.222 6.719 25.950 1.00 89.94 190 GLU A C 1
ATOM 1431 O O . GLU A 1 190 ? -3.137 6.139 24.863 1.00 89.94 190 GLU A O 1
ATOM 1436 N N . LEU A 1 191 ? -2.758 7.955 26.139 1.00 89.69 191 LEU A N 1
ATOM 1437 C CA . LEU A 1 191 ? -1.981 8.654 25.126 1.00 89.69 191 LEU A CA 1
ATOM 1438 C C . LEU A 1 191 ? -0.506 8.334 25.341 1.00 89.69 191 LEU A C 1
ATOM 1440 O O . LEU A 1 191 ? 0.069 8.761 26.333 1.00 89.69 191 LEU A O 1
ATOM 1444 N N . VAL A 1 192 ? 0.094 7.633 24.383 1.00 89.38 192 VAL A N 1
ATOM 1445 C CA . VAL A 1 192 ? 1.524 7.318 24.410 1.00 89.38 192 VAL A CA 1
ATOM 1446 C C . VAL A 1 192 ? 2.289 8.396 23.650 1.00 89.38 192 VAL A C 1
ATOM 1448 O O . VAL A 1 192 ? 2.121 8.567 22.439 1.00 89.38 192 VAL A O 1
ATOM 1451 N N . SER A 1 193 ? 3.129 9.136 24.364 1.00 91.50 193 SER A N 1
ATOM 1452 C CA . SER A 1 193 ? 4.050 10.112 23.789 1.00 91.50 193 SER A CA 1
ATOM 1453 C C . SER A 1 193 ? 5.252 9.436 23.123 1.00 91.50 193 SER A C 1
ATOM 1455 O O . SER A 1 193 ? 5.593 8.286 23.402 1.00 91.50 193 SER A O 1
ATOM 1457 N N . LEU A 1 194 ? 5.953 10.173 22.254 1.00 87.62 194 LEU A N 1
ATOM 1458 C CA . LEU A 1 194 ? 7.191 9.674 21.650 1.00 87.62 194 LEU A CA 1
ATOM 1459 C C . LEU A 1 194 ? 8.272 9.397 22.706 1.00 87.62 194 LEU A C 1
ATOM 1461 O O . LEU A 1 194 ? 9.008 8.428 22.568 1.00 87.62 194 LEU A O 1
ATOM 1465 N N . SER A 1 195 ? 8.349 10.216 23.759 1.00 91.31 195 SER A N 1
ATOM 1466 C CA . SER A 1 195 ? 9.291 10.012 24.863 1.00 91.31 195 SER A CA 1
ATOM 1467 C C . SER A 1 195 ? 9.030 8.703 25.605 1.00 91.31 195 SER A C 1
ATOM 1469 O O . SER A 1 195 ? 9.965 7.946 25.820 1.00 91.31 195 SER A O 1
ATOM 1471 N N . GLU A 1 196 ? 7.770 8.387 25.916 1.00 90.94 196 GLU A N 1
ATOM 1472 C CA . GLU A 1 196 ? 7.414 7.120 26.576 1.00 90.94 196 GLU A CA 1
ATOM 1473 C C . GLU A 1 196 ? 7.667 5.924 25.652 1.00 90.94 196 GLU A C 1
ATOM 1475 O O . GLU A 1 196 ? 8.195 4.899 26.074 1.00 90.94 196 GLU A O 1
ATOM 1480 N N . ALA A 1 197 ? 7.357 6.059 24.360 1.00 88.25 197 ALA A N 1
ATOM 1481 C CA . ALA A 1 197 ? 7.653 5.027 23.370 1.00 88.25 197 ALA A CA 1
ATOM 1482 C C . ALA A 1 197 ? 9.163 4.724 23.278 1.00 88.25 197 ALA A C 1
ATOM 1484 O O . ALA A 1 197 ? 9.559 3.565 23.141 1.00 88.25 197 ALA A O 1
ATOM 1485 N N . GLN A 1 198 ? 10.012 5.751 23.386 1.00 91.94 198 GLN A N 1
ATOM 1486 C CA . GLN A 1 198 ? 11.471 5.610 23.352 1.00 91.94 198 GLN A CA 1
ATOM 1487 C C . GLN A 1 198 ? 12.041 4.859 24.560 1.00 91.94 198 GLN A C 1
ATOM 1489 O O . GLN A 1 198 ? 13.123 4.282 24.457 1.00 91.94 198 GLN A O 1
ATOM 1494 N N . GLU A 1 199 ? 11.314 4.819 25.676 1.00 94.19 199 GLU A N 1
ATOM 1495 C CA . GLU A 1 199 ? 11.716 4.089 26.880 1.00 94.19 199 GLU A CA 1
ATOM 1496 C C . GLU A 1 199 ? 11.504 2.572 26.767 1.00 94.19 199 GLU A C 1
ATOM 1498 O O . GLU A 1 199 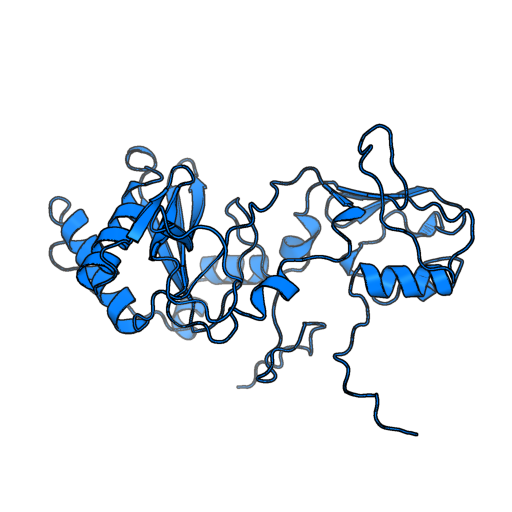? 11.997 1.832 27.616 1.00 94.19 199 GLU A O 1
ATOM 1503 N N . VAL A 1 200 ? 10.822 2.087 25.719 1.00 94.81 200 VAL A N 1
ATOM 1504 C CA . VAL A 1 200 ? 10.570 0.657 25.476 1.00 94.81 200 VAL A CA 1
ATOM 1505 C C . VAL A 1 200 ? 11.576 0.111 24.445 1.00 94.81 200 VAL A C 1
ATOM 1507 O O . VAL A 1 200 ? 11.381 0.299 23.237 1.00 94.81 200 VAL A O 1
ATOM 1510 N N . PRO A 1 201 ? 12.643 -0.608 24.857 1.00 94.44 201 PRO A N 1
ATOM 1511 C CA . PRO A 1 201 ? 13.727 -1.000 23.950 1.00 94.44 201 PRO A CA 1
ATOM 1512 C C . PRO A 1 201 ? 13.268 -1.891 22.790 1.00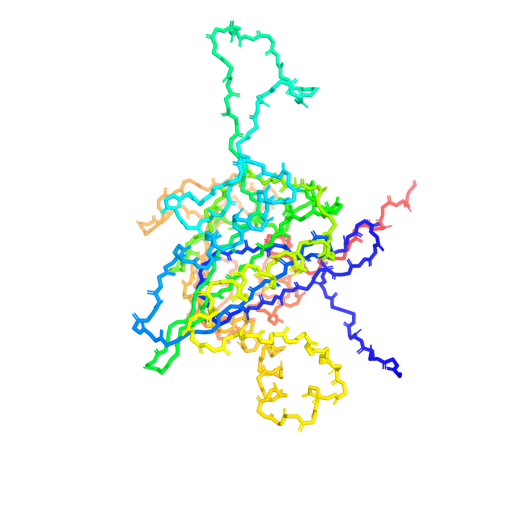 94.44 201 PRO A C 1
ATOM 1514 O O . PRO A 1 201 ? 13.730 -1.748 21.658 1.00 94.44 201 PRO A O 1
ATOM 1517 N N . GLU A 1 202 ? 12.327 -2.803 23.039 1.00 94.00 202 GLU A N 1
ATOM 1518 C CA . GLU A 1 202 ? 11.771 -3.695 22.021 1.00 94.00 202 GLU A CA 1
ATOM 1519 C C . GLU A 1 202 ? 10.978 -2.932 20.953 1.00 94.00 202 GLU A C 1
ATOM 1521 O O . GLU A 1 202 ? 11.000 -3.315 19.778 1.00 94.00 202 GLU A O 1
ATOM 1526 N N . LEU A 1 203 ? 10.301 -1.846 21.344 1.00 92.06 203 LEU A N 1
ATOM 1527 C CA . LEU A 1 203 ? 9.589 -0.971 20.416 1.00 92.06 203 LEU A CA 1
ATOM 1528 C C . LEU A 1 203 ? 10.585 -0.219 19.535 1.00 92.06 203 LEU A C 1
ATOM 1530 O O . LEU A 1 203 ? 10.427 -0.219 18.314 1.00 92.06 203 LEU A O 1
ATOM 1534 N N . MET A 1 204 ? 11.635 0.347 20.137 1.00 93.81 204 MET A N 1
ATOM 1535 C CA . MET A 1 204 ? 12.667 1.090 19.412 1.00 93.81 204 MET A CA 1
ATOM 1536 C C . MET A 1 204 ? 13.441 0.214 18.433 1.00 93.81 204 MET A C 1
ATOM 1538 O O . MET A 1 204 ? 13.621 0.606 17.283 1.00 93.81 204 MET A O 1
ATOM 1542 N N . LYS A 1 205 ? 13.770 -1.023 18.814 1.00 94.56 205 LYS A N 1
ATOM 1543 C CA . LYS A 1 205 ? 14.344 -2.003 17.883 1.00 94.56 205 LYS A CA 1
ATOM 1544 C C . LYS A 1 205 ? 13.437 -2.235 16.671 1.00 94.56 205 LYS A C 1
ATOM 1546 O O . LYS A 1 205 ? 13.901 -2.290 15.535 1.00 94.56 205 LYS A O 1
ATOM 1551 N N . GLY A 1 206 ? 12.132 -2.382 16.907 1.00 94.19 206 GLY A N 1
ATOM 1552 C CA . GLY A 1 206 ? 11.156 -2.526 15.832 1.00 94.19 206 GLY A CA 1
ATOM 1553 C C . GLY A 1 206 ? 11.033 -1.268 14.971 1.00 94.19 206 GLY A C 1
ATOM 1554 O O . GLY A 1 206 ? 10.862 -1.385 13.763 1.00 94.19 206 GLY A O 1
ATOM 1555 N N . TYR A 1 207 ? 11.120 -0.085 15.572 1.00 92.38 207 TYR A N 1
ATOM 1556 C CA . TYR A 1 207 ? 11.090 1.200 14.881 1.00 92.38 207 TYR A CA 1
ATOM 1557 C C . TYR A 1 207 ? 12.310 1.391 13.967 1.00 92.38 207 TYR A C 1
ATOM 1559 O O . TYR A 1 207 ? 12.149 1.746 12.801 1.00 92.38 207 TYR A O 1
ATOM 1567 N N . GLU A 1 208 ? 13.512 1.084 14.458 1.00 94.06 208 GLU A N 1
ATOM 1568 C CA . GLU A 1 208 ? 14.760 1.120 13.686 1.00 94.06 208 GLU A CA 1
ATOM 1569 C C . GLU A 1 208 ? 14.734 0.136 12.512 1.00 94.06 208 GLU A C 1
ATOM 1571 O O . GLU A 1 208 ? 15.052 0.513 11.385 1.00 94.06 208 GLU A O 1
ATOM 1576 N N . GLU A 1 209 ? 14.274 -1.101 12.745 1.00 95.19 209 GLU A N 1
ATOM 1577 C CA . GLU A 1 209 ? 14.088 -2.095 11.681 1.00 95.19 209 GLU A CA 1
ATOM 1578 C C . GLU A 1 209 ? 13.174 -1.548 10.578 1.00 95.19 209 GLU A C 1
ATOM 1580 O O . GLU A 1 209 ? 13.545 -1.575 9.407 1.00 95.19 209 GLU A O 1
ATOM 1585 N N . LEU A 1 210 ? 12.004 -1.006 10.939 1.00 94.12 210 LEU A N 1
ATOM 1586 C CA . LEU A 1 210 ? 11.018 -0.504 9.974 1.00 94.12 210 LEU A CA 1
ATOM 1587 C C . LEU A 1 210 ? 11.509 0.703 9.157 1.00 94.12 210 LEU A C 1
ATOM 1589 O O . LEU A 1 210 ? 10.977 0.933 8.070 1.00 94.12 210 LEU A O 1
ATOM 1593 N N . ARG A 1 211 ? 12.503 1.446 9.658 1.00 92.56 211 ARG A N 1
ATOM 1594 C CA . ARG A 1 211 ? 13.155 2.570 8.962 1.00 92.56 211 ARG A CA 1
ATOM 1595 C C . ARG A 1 211 ? 14.346 2.149 8.103 1.00 92.56 211 ARG A C 1
ATOM 1597 O O . ARG A 1 211 ? 14.839 2.959 7.323 1.00 92.56 211 ARG A O 1
ATOM 1604 N N . SER A 1 212 ? 14.836 0.922 8.254 1.00 94.56 212 SER A N 1
ATOM 1605 C CA . SER A 1 212 ? 15.999 0.452 7.505 1.00 94.56 212 SER A CA 1
ATOM 1606 C C . SER A 1 212 ? 15.675 0.257 6.020 1.00 94.56 212 SER A C 1
ATOM 1608 O O . SER A 1 212 ? 14.604 -0.238 5.654 1.00 94.56 212 SER A O 1
ATOM 1610 N N . GLN A 1 213 ? 16.637 0.583 5.153 1.00 92.44 213 GLN A N 1
ATOM 1611 C CA . GLN A 1 213 ? 16.532 0.302 3.717 1.00 92.44 213 GLN A CA 1
ATOM 1612 C C . GLN A 1 213 ? 16.438 -1.199 3.435 1.00 92.44 213 GLN A C 1
ATOM 1614 O O . GLN A 1 213 ? 15.729 -1.624 2.520 1.00 92.44 213 GLN A O 1
ATOM 1619 N N . GLU A 1 214 ? 17.085 -2.012 4.276 1.00 94.06 214 GLU A N 1
ATOM 1620 C CA . GLU A 1 214 ? 16.972 -3.467 4.236 1.00 94.06 214 GLU A CA 1
ATOM 1621 C C . GLU A 1 214 ? 15.502 -3.894 4.365 1.00 94.06 214 GLU A C 1
ATOM 1623 O O . GLU A 1 214 ? 14.948 -4.551 3.483 1.00 94.06 214 GLU A O 1
ATOM 1628 N N . TRP A 1 215 ? 14.802 -3.437 5.402 1.00 95.38 215 TRP A N 1
ATOM 1629 C CA . TRP A 1 215 ? 13.383 -3.741 5.549 1.00 95.38 215 TRP A CA 1
ATOM 1630 C C . TRP A 1 215 ? 12.534 -3.171 4.403 1.00 95.38 215 TRP A C 1
ATOM 1632 O O . TRP A 1 215 ? 11.646 -3.850 3.871 1.00 95.38 215 TRP A O 1
ATOM 1642 N N . LEU A 1 216 ? 12.802 -1.931 3.997 1.00 93.56 216 LEU A N 1
ATOM 1643 C CA . LEU A 1 216 ? 12.006 -1.240 2.991 1.00 93.56 216 LEU A CA 1
ATOM 1644 C C . LEU A 1 216 ? 12.081 -1.932 1.621 1.00 93.56 216 LEU A C 1
ATOM 1646 O O . LEU A 1 216 ? 11.038 -2.247 1.027 1.00 93.56 216 LEU A O 1
ATOM 1650 N N . TYR A 1 217 ? 13.289 -2.243 1.149 1.00 93.81 217 TYR A N 1
ATOM 1651 C CA . TYR A 1 217 ? 13.535 -2.683 -0.223 1.00 93.81 217 TYR A CA 1
ATOM 1652 C C . TYR A 1 217 ? 13.888 -4.165 -0.360 1.00 93.81 217 TYR A C 1
ATOM 1654 O O . TYR A 1 217 ? 13.403 -4.806 -1.300 1.00 93.81 217 TYR A O 1
ATOM 1662 N N . THR A 1 218 ? 14.651 -4.758 0.564 1.00 95.12 218 THR A N 1
ATOM 1663 C CA . THR A 1 218 ? 15.167 -6.134 0.389 1.00 95.12 218 THR A CA 1
ATOM 1664 C C . THR A 1 218 ? 14.144 -7.217 0.744 1.00 95.12 218 THR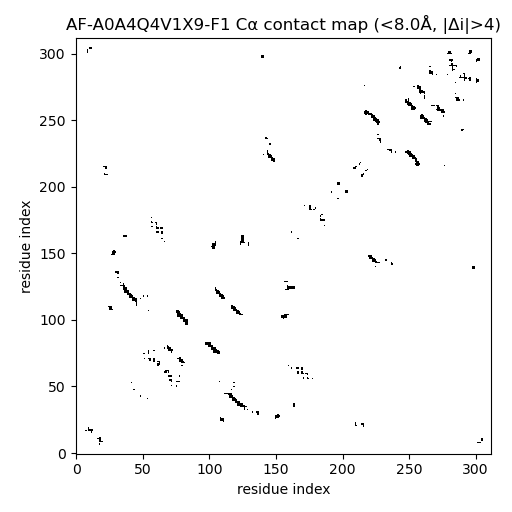 A C 1
ATOM 1666 O O . THR A 1 218 ? 14.280 -8.380 0.360 1.00 95.12 218 THR A O 1
ATOM 1669 N N . GLN A 1 219 ? 13.018 -6.828 1.348 1.00 93.00 219 GLN A N 1
ATOM 1670 C CA . GLN A 1 219 ? 11.847 -7.696 1.517 1.00 93.00 219 GLN A CA 1
ATOM 1671 C C . GLN A 1 219 ? 11.002 -7.839 0.235 1.00 93.00 219 GLN A C 1
ATOM 1673 O O . GLN A 1 219 ? 10.004 -8.564 0.224 1.00 93.00 219 GLN A O 1
ATOM 1678 N N . THR A 1 220 ? 11.359 -7.145 -0.853 1.00 92.94 220 THR A N 1
ATOM 1679 C CA . THR A 1 220 ? 10.628 -7.213 -2.126 1.00 92.94 220 THR A CA 1
ATOM 1680 C C . THR A 1 220 ? 10.788 -8.601 -2.769 1.00 92.94 220 THR A C 1
ATOM 1682 O O . THR A 1 220 ? 11.922 -9.028 -3.019 1.00 92.94 220 THR A O 1
ATOM 1685 N N . PRO A 1 221 ? 9.682 -9.325 -3.057 1.00 93.06 221 PRO A N 1
ATOM 1686 C CA . PRO A 1 221 ? 9.738 -10.596 -3.774 1.00 93.06 221 PRO A CA 1
ATOM 1687 C C . PRO A 1 221 ? 10.388 -10.437 -5.145 1.00 93.06 221 PRO A C 1
ATOM 1689 O O . PRO A 1 221 ? 10.396 -9.345 -5.709 1.00 93.06 221 PRO A O 1
ATOM 1692 N N . GLN A 1 222 ? 10.863 -11.545 -5.713 1.00 96.06 222 GLN A N 1
ATOM 1693 C CA . GLN A 1 222 ? 11.438 -11.511 -7.053 1.00 96.06 222 GLN A CA 1
ATOM 1694 C C . GLN A 1 222 ? 10.463 -10.891 -8.065 1.00 96.06 222 GLN A C 1
ATOM 1696 O O . GLN A 1 222 ? 9.273 -11.242 -8.101 1.00 96.06 222 GLN A O 1
ATOM 1701 N N . PHE A 1 223 ? 10.996 -10.012 -8.905 1.00 96.69 223 PHE A N 1
ATOM 1702 C CA . PHE A 1 223 ? 10.306 -9.477 -10.066 1.00 96.69 223 PHE A CA 1
ATOM 1703 C C . PHE A 1 223 ? 11.260 -9.328 -11.248 1.00 96.69 223 PHE A C 1
ATOM 1705 O O . PHE A 1 223 ? 12.479 -9.293 -11.082 1.00 96.69 223 PHE A O 1
ATOM 1712 N N . THR A 1 224 ? 10.675 -9.228 -12.434 1.00 97.25 224 THR A N 1
ATOM 1713 C CA . THR A 1 224 ? 11.393 -8.974 -13.679 1.00 97.25 224 THR A CA 1
ATOM 1714 C C . THR A 1 224 ? 10.822 -7.720 -14.324 1.00 97.25 224 THR A C 1
ATOM 1716 O O . THR A 1 224 ? 9.607 -7.619 -14.494 1.00 97.25 224 THR A O 1
ATOM 1719 N N . LEU A 1 225 ? 11.686 -6.764 -14.654 1.00 96.88 225 LEU A N 1
ATOM 1720 C CA . LEU A 1 225 ? 11.375 -5.639 -15.531 1.00 96.88 225 LEU A CA 1
ATOM 1721 C C . LEU A 1 225 ? 11.741 -6.049 -16.956 1.00 96.88 225 LEU A C 1
ATOM 1723 O O . LEU A 1 225 ? 12.864 -6.489 -17.171 1.00 96.88 225 LEU A O 1
ATOM 1727 N N . SER A 1 226 ? 10.827 -5.913 -17.919 1.00 96.75 226 SER A N 1
ATOM 1728 C CA . SER A 1 226 ? 11.100 -6.236 -19.323 1.00 96.75 226 SER A CA 1
ATOM 1729 C C . SER A 1 226 ? 10.425 -5.266 -20.289 1.00 96.75 226 SER A C 1
ATOM 1731 O O . SER A 1 226 ? 9.219 -5.016 -20.200 1.00 96.75 226 SER A O 1
ATOM 1733 N N . THR A 1 227 ? 11.190 -4.754 -21.257 1.00 95.94 227 THR A N 1
ATOM 1734 C CA . THR A 1 227 ? 10.699 -3.836 -22.305 1.00 95.94 227 THR A CA 1
ATOM 1735 C C . THR A 1 227 ? 9.897 -4.524 -23.402 1.00 95.94 227 THR A C 1
ATOM 1737 O O . THR A 1 227 ? 9.330 -3.856 -24.264 1.00 95.94 227 THR A O 1
ATOM 1740 N N . HIS A 1 228 ? 9.810 -5.854 -23.375 1.00 94.50 228 HIS A N 1
ATOM 1741 C CA . HIS A 1 228 ? 9.095 -6.645 -24.367 1.00 94.50 228 HIS A CA 1
ATOM 1742 C C . HIS A 1 228 ? 8.280 -7.770 -23.703 1.00 94.50 228 HIS A C 1
ATOM 1744 O O . HIS A 1 228 ? 8.526 -8.123 -22.546 1.00 94.50 228 HIS A O 1
ATOM 1750 N N . PRO A 1 229 ? 7.266 -8.323 -24.392 1.00 95.31 229 PRO A N 1
ATOM 1751 C CA . PRO A 1 229 ? 6.576 -9.517 -23.920 1.00 95.31 229 PRO A CA 1
ATOM 1752 C C . PRO A 1 229 ? 7.540 -10.704 -23.837 1.00 95.31 229 PRO A C 1
ATOM 1754 O O . PRO A 1 229 ? 8.367 -10.903 -24.730 1.00 95.31 229 PRO A O 1
ATOM 1757 N N . THR A 1 230 ? 7.401 -11.509 -22.791 1.00 93.50 230 THR A N 1
ATOM 1758 C CA . THR A 1 230 ? 8.163 -12.748 -22.588 1.00 93.50 230 THR A CA 1
ATOM 1759 C C . THR A 1 230 ? 7.201 -13.935 -22.517 1.00 93.50 230 THR A C 1
ATOM 1761 O O . THR A 1 230 ? 5.985 -13.749 -22.450 1.00 93.50 230 THR A O 1
ATOM 1764 N N . ALA A 1 231 ? 7.718 -15.167 -22.525 1.00 92.44 231 ALA A N 1
ATOM 1765 C CA . ALA A 1 231 ? 6.877 -16.353 -22.337 1.00 92.44 231 ALA A CA 1
ATOM 1766 C C . ALA A 1 231 ? 6.148 -16.336 -20.975 1.00 92.44 231 ALA A C 1
ATOM 1768 O O . ALA A 1 231 ? 4.977 -16.706 -20.896 1.00 92.44 231 ALA A O 1
ATOM 1769 N N . ASP A 1 232 ? 6.819 -15.839 -19.930 1.00 90.12 232 ASP A N 1
ATOM 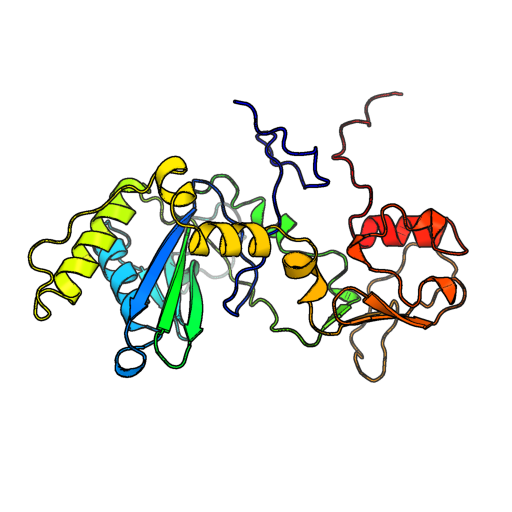1770 C CA . ASP A 1 232 ? 6.286 -15.748 -18.563 1.00 90.12 232 ASP A CA 1
ATOM 1771 C C . ASP A 1 232 ? 5.386 -14.517 -18.333 1.00 90.12 232 ASP A C 1
ATOM 1773 O O . ASP A 1 232 ? 4.587 -14.472 -17.386 1.00 90.12 232 ASP A O 1
ATOM 1777 N N . ASP A 1 233 ? 5.502 -13.502 -19.191 1.00 94.12 233 ASP A N 1
ATOM 1778 C CA . ASP A 1 233 ? 4.658 -12.312 -19.188 1.00 94.12 233 ASP A CA 1
ATOM 1779 C C . ASP A 1 233 ? 4.340 -11.837 -20.619 1.00 94.12 233 ASP A C 1
ATOM 1781 O O . ASP A 1 233 ? 5.000 -10.922 -21.135 1.00 94.12 233 ASP A O 1
ATOM 1785 N N . PRO A 1 234 ? 3.293 -12.410 -21.245 1.00 95.12 234 PRO A N 1
ATOM 1786 C CA . PRO A 1 234 ? 2.922 -12.121 -22.628 1.00 95.12 234 PRO A CA 1
ATOM 1787 C C . PRO A 1 234 ? 2.158 -10.798 -22.793 1.00 95.12 234 PRO A C 1
ATOM 1789 O O . PRO A 1 234 ? 1.703 -10.493 -23.896 1.00 95.12 234 PRO A O 1
ATOM 1792 N N . ARG A 1 235 ? 1.959 -10.015 -21.718 1.00 95.25 235 ARG A N 1
ATOM 1793 C CA . ARG A 1 235 ? 1.230 -8.740 -21.802 1.00 95.25 235 ARG A CA 1
ATOM 1794 C C . ARG A 1 235 ? 1.911 -7.810 -22.822 1.00 95.25 235 ARG A C 1
ATOM 1796 O O . ARG A 1 235 ? 3.139 -7.723 -22.827 1.00 95.25 235 ARG A O 1
ATOM 1803 N N . PRO A 1 236 ? 1.152 -7.080 -23.658 1.00 95.12 236 PRO A N 1
ATOM 1804 C CA . PRO A 1 236 ? 1.740 -6.072 -24.532 1.00 95.12 236 PRO A CA 1
ATOM 1805 C C . PRO A 1 236 ? 2.397 -4.970 -23.694 1.00 95.12 236 PRO A C 1
ATOM 1807 O O . PRO A 1 236 ? 1.883 -4.590 -22.638 1.00 95.12 236 PRO A O 1
ATOM 1810 N N . ARG A 1 237 ? 3.539 -4.465 -24.162 1.00 94.44 237 ARG A N 1
ATOM 1811 C CA . ARG A 1 237 ? 4.229 -3.329 -23.541 1.00 94.44 237 ARG A CA 1
ATOM 1812 C C . ARG A 1 237 ? 3.790 -2.022 -24.209 1.00 94.44 237 ARG A C 1
ATOM 1814 O O . ARG A 1 237 ? 3.449 -2.048 -25.394 1.00 94.44 237 ARG A O 1
ATOM 1821 N N . PRO A 1 238 ? 3.779 -0.893 -23.479 1.00 93.62 238 PRO A N 1
ATOM 1822 C CA . PRO A 1 238 ? 3.601 0.418 -24.090 1.00 93.62 238 PRO A CA 1
ATOM 1823 C C . PRO A 1 238 ? 4.666 0.680 -25.162 1.00 93.62 238 PRO A C 1
ATOM 1825 O O . PRO A 1 238 ? 5.753 0.102 -25.123 1.00 93.62 238 PRO A O 1
ATOM 1828 N N . ALA A 1 239 ? 4.357 1.569 -26.106 1.00 92.81 239 ALA A N 1
ATOM 1829 C CA . ALA A 1 239 ? 5.348 2.026 -27.071 1.00 92.81 239 ALA A CA 1
ATOM 1830 C C . ALA A 1 239 ? 6.514 2.706 -26.338 1.00 92.81 239 ALA A C 1
ATOM 1832 O O . ALA A 1 239 ? 6.305 3.568 -25.482 1.00 92.81 239 ALA A O 1
ATOM 1833 N N . LEU A 1 240 ? 7.733 2.301 -26.683 1.00 93.38 240 LEU A N 1
ATOM 1834 C CA . LEU A 1 240 ? 8.948 2.903 -26.152 1.00 93.38 240 LEU A CA 1
ATOM 1835 C C . LEU A 1 240 ? 9.168 4.294 -26.777 1.00 93.38 240 LEU A C 1
ATOM 1837 O O . LEU A 1 240 ? 8.796 4.501 -27.937 1.00 93.38 240 LEU A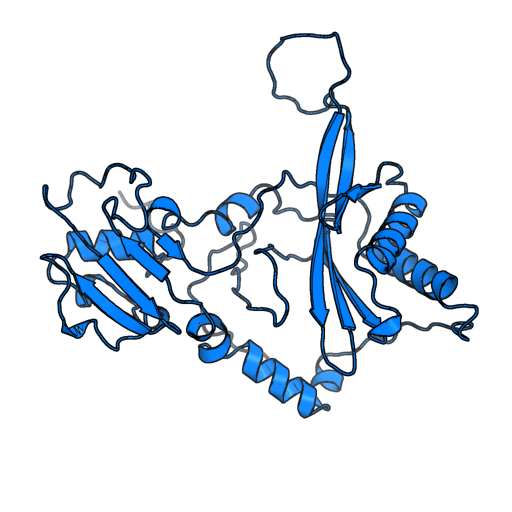 O 1
ATOM 1841 N N . PRO A 1 241 ? 9.766 5.253 -26.046 1.00 93.62 241 PRO A N 1
ATOM 1842 C CA . PRO A 1 241 ? 10.091 6.564 -26.597 1.00 93.62 241 PRO A CA 1
ATOM 1843 C C . PRO A 1 241 ? 10.950 6.483 -27.864 1.00 93.62 241 PRO A C 1
ATOM 1845 O O . PRO A 1 241 ? 11.911 5.722 -27.926 1.00 93.62 241 PRO A O 1
ATOM 1848 N N . ALA A 1 242 ? 10.649 7.329 -28.854 1.00 94.00 242 ALA A N 1
ATOM 1849 C CA . ALA A 1 242 ? 11.312 7.315 -30.164 1.00 94.00 242 ALA A CA 1
ATOM 1850 C C . ALA A 1 242 ? 12.817 7.642 -30.122 1.00 94.00 242 ALA A C 1
ATOM 1852 O O . ALA A 1 242 ? 13.526 7.383 -31.090 1.00 94.00 242 ALA A O 1
ATOM 1853 N N . TYR A 1 243 ? 13.302 8.231 -29.024 1.00 94.31 243 TYR A N 1
ATOM 1854 C CA . TYR A 1 243 ? 14.721 8.529 -28.838 1.00 94.31 243 TYR A CA 1
ATOM 1855 C C . TYR A 1 243 ? 15.550 7.293 -28.450 1.00 94.31 243 TYR A C 1
ATOM 1857 O O . TYR A 1 243 ? 16.778 7.330 -28.571 1.00 94.31 243 TYR A O 1
ATOM 1865 N N . LEU A 1 244 ? 14.911 6.218 -27.972 1.00 94.31 244 LEU A N 1
ATOM 1866 C CA . LEU A 1 244 ? 15.594 4.973 -27.626 1.00 94.31 244 LEU A CA 1
ATOM 1867 C C . LEU A 1 244 ? 16.042 4.220 -28.892 1.00 94.31 244 LEU A C 1
ATOM 1869 O O . LEU A 1 244 ? 15.465 4.422 -29.964 1.00 94.31 244 LEU A O 1
ATOM 1873 N N . PRO A 1 245 ? 17.060 3.343 -28.795 1.00 90.62 245 PRO A N 1
ATOM 1874 C CA . PRO A 1 245 ? 17.441 2.476 -29.908 1.00 90.62 245 PRO A CA 1
ATOM 1875 C C . PRO A 1 245 ? 16.242 1.676 -30.447 1.00 90.62 245 PRO A C 1
ATOM 1877 O O . PRO A 1 245 ? 15.424 1.172 -29.678 1.00 90.62 245 PRO A O 1
ATOM 1880 N N . GLN A 1 246 ? 16.132 1.558 -31.774 1.00 82.94 246 GLN A N 1
ATOM 1881 C CA . GLN A 1 246 ? 14.950 0.993 -32.448 1.00 82.94 246 GLN A CA 1
ATOM 1882 C C . GLN A 1 246 ? 14.676 -0.475 -32.074 1.00 82.94 246 GLN A C 1
ATOM 1884 O O . GLN A 1 246 ? 13.531 -0.923 -32.082 1.00 82.94 246 GLN A O 1
ATOM 1889 N N . ASP A 1 247 ? 15.723 -1.220 -31.738 1.00 83.94 247 ASP A N 1
ATOM 1890 C CA . ASP A 1 247 ? 15.710 -2.619 -31.320 1.00 83.94 247 ASP A CA 1
ATOM 1891 C C . ASP A 1 247 ? 15.959 -2.790 -29.813 1.00 83.94 247 ASP A C 1
ATOM 1893 O O . ASP A 1 247 ? 16.249 -3.899 -29.355 1.00 83.94 247 ASP A O 1
ATOM 1897 N N . PHE A 1 248 ? 15.821 -1.713 -29.028 1.00 90.50 248 PHE A N 1
ATOM 1898 C CA . PHE A 1 248 ? 16.098 -1.734 -27.598 1.00 90.50 248 PHE A CA 1
ATOM 1899 C C . PHE A 1 248 ? 15.257 -2.788 -26.873 1.00 90.50 248 PHE A C 1
ATOM 1901 O O . PHE A 1 248 ? 14.031 -2.703 -26.740 1.00 90.50 248 PHE A O 1
ATOM 1908 N N . ARG A 1 249 ? 15.962 -3.786 -26.347 1.00 92.69 249 ARG A N 1
ATOM 1909 C CA . ARG A 1 249 ? 15.426 -4.815 -25.467 1.00 92.69 249 ARG A CA 1
ATOM 1910 C C . ARG A 1 249 ? 16.230 -4.823 -24.188 1.00 92.69 249 ARG A C 1
ATOM 1912 O O . ARG A 1 249 ? 17.454 -4.873 -24.235 1.00 92.69 249 ARG A O 1
ATOM 1919 N N . ALA A 1 250 ? 15.521 -4.798 -23.074 1.00 94.69 250 ALA A N 1
ATOM 1920 C CA . ALA A 1 250 ? 16.092 -4.897 -21.749 1.00 94.69 250 ALA A CA 1
ATOM 1921 C C . ALA A 1 250 ? 15.225 -5.822 -20.903 1.00 94.69 250 ALA A C 1
ATOM 1923 O O . ALA A 1 250 ? 13.994 -5.735 -20.936 1.00 94.69 250 ALA A O 1
ATOM 1924 N N . GLU A 1 251 ? 15.886 -6.682 -20.141 1.00 96.94 251 GLU A N 1
ATOM 1925 C CA . GLU A 1 251 ? 15.298 -7.462 -19.067 1.00 96.94 251 GLU A CA 1
ATOM 1926 C C . GLU A 1 251 ? 16.202 -7.387 -17.835 1.00 96.94 251 GLU A C 1
ATOM 1928 O O . GLU A 1 251 ? 17.404 -7.616 -17.936 1.00 96.94 251 GLU A O 1
ATOM 1933 N N . ILE A 1 252 ? 15.625 -7.070 -16.677 1.00 97.62 252 ILE A N 1
ATOM 1934 C CA . ILE A 1 252 ? 16.321 -6.987 -15.388 1.00 97.62 252 ILE A CA 1
ATOM 1935 C C . ILE A 1 252 ? 15.548 -7.845 -14.393 1.00 97.62 252 ILE A C 1
ATOM 1937 O O . ILE A 1 252 ? 14.379 -7.573 -14.114 1.00 97.62 252 ILE A O 1
ATOM 1941 N N . THR A 1 253 ? 16.189 -8.871 -13.836 1.00 97.75 253 THR A N 1
ATOM 1942 C CA . THR A 1 253 ? 15.603 -9.698 -12.775 1.00 97.75 253 THR A CA 1
ATOM 1943 C C . THR A 1 253 ? 16.175 -9.301 -11.426 1.00 97.75 253 THR A C 1
ATOM 1945 O O . THR A 1 253 ? 17.381 -9.394 -11.192 1.00 97.75 253 THR A O 1
ATOM 1948 N N . VAL A 1 254 ? 15.292 -8.912 -10.512 1.00 97.75 254 VAL A N 1
ATOM 1949 C CA . VAL A 1 254 ? 15.636 -8.417 -9.178 1.00 97.75 254 VAL A CA 1
ATOM 1950 C C . VAL A 1 254 ? 15.082 -9.367 -8.129 1.00 97.75 254 VAL A C 1
ATOM 1952 O O . VAL A 1 254 ? 13.925 -9.785 -8.203 1.00 97.75 254 VAL A O 1
ATOM 1955 N N . ARG A 1 255 ? 15.890 -9.698 -7.122 1.00 96.44 255 ARG A N 1
ATOM 1956 C CA . ARG A 1 255 ? 15.497 -10.525 -5.980 1.00 96.44 255 ARG A CA 1
ATOM 1957 C C . ARG A 1 255 ? 16.086 -9.939 -4.701 1.00 96.44 255 ARG A C 1
ATOM 1959 O O . ARG A 1 255 ? 17.274 -9.664 -4.645 1.00 96.44 255 ARG A O 1
ATOM 1966 N N . HIS A 1 256 ? 15.254 -9.770 -3.672 1.00 94.75 256 HIS A N 1
ATOM 1967 C CA . HIS A 1 256 ? 15.664 -9.165 -2.398 1.00 94.75 256 HIS A CA 1
ATOM 1968 C C . HIS A 1 256 ? 16.339 -7.793 -2.570 1.00 94.75 256 HIS A C 1
ATOM 1970 O O . HIS A 1 256 ? 17.313 -7.470 -1.904 1.00 94.75 256 HIS A O 1
ATOM 1976 N N . GLY A 1 257 ? 15.823 -6.986 -3.502 1.00 95.25 257 GLY A N 1
ATOM 1977 C CA . GLY A 1 257 ? 16.373 -5.669 -3.836 1.00 95.25 257 GLY A CA 1
ATOM 1978 C C . GLY A 1 257 ? 17.643 -5.690 -4.696 1.00 95.25 257 GLY A C 1
ATOM 1979 O O . GLY A 1 257 ? 18.026 -4.634 -5.187 1.00 95.25 257 GLY A O 1
ATOM 1980 N N . GLN A 1 258 ? 18.259 -6.853 -4.919 1.00 97.62 258 GLN A N 1
ATOM 1981 C CA . GLN A 1 258 ? 19.493 -7.006 -5.688 1.00 97.62 258 GLN A CA 1
ATOM 1982 C C . GLN A 1 258 ? 19.213 -7.450 -7.127 1.00 97.62 258 GLN A C 1
ATOM 1984 O O . GLN A 1 258 ? 18.362 -8.313 -7.366 1.00 97.62 258 GLN A O 1
ATOM 1989 N N . ILE A 1 259 ? 19.936 -6.887 -8.093 1.00 98.19 259 ILE A N 1
ATOM 1990 C CA . ILE A 1 259 ? 19.907 -7.320 -9.491 1.00 98.19 259 ILE A CA 1
ATOM 1991 C C . ILE A 1 259 ? 20.639 -8.661 -9.597 1.00 98.19 259 ILE A C 1
ATOM 1993 O O . ILE A 1 259 ? 21.802 -8.789 -9.230 1.00 98.19 259 ILE A O 1
ATOM 1997 N N . THR A 1 260 ? 19.946 -9.680 -10.097 1.00 98.12 260 THR A N 1
ATOM 1998 C CA . THR A 1 260 ? 20.459 -11.061 -10.186 1.00 98.12 260 THR A CA 1
ATOM 1999 C C . THR A 1 260 ? 20.736 -11.515 -11.611 1.00 98.12 260 THR A C 1
ATOM 2001 O O . THR A 1 260 ? 21.520 -12.436 -11.812 1.00 98.12 260 THR A O 1
ATOM 2004 N N . ALA A 1 261 ? 20.100 -10.883 -12.595 1.00 97.69 261 ALA A N 1
ATOM 2005 C CA . ALA A 1 261 ? 20.358 -11.114 -14.006 1.00 97.69 261 ALA A CA 1
ATOM 2006 C C . ALA A 1 261 ? 19.942 -9.886 -14.814 1.00 97.69 261 ALA A C 1
ATOM 2008 O O . ALA A 1 261 ? 18.950 -9.228 -14.484 1.00 97.69 261 ALA A O 1
ATOM 2009 N N . VAL A 1 262 ? 20.678 -9.628 -15.890 1.00 97.19 262 VAL A N 1
ATOM 2010 C CA . VAL A 1 262 ? 20.353 -8.629 -16.906 1.00 97.19 262 VAL A CA 1
ATOM 2011 C C . VAL A 1 262 ? 20.464 -9.264 -18.287 1.00 97.19 262 VAL A C 1
ATOM 2013 O O . VAL A 1 262 ? 21.252 -10.186 -18.490 1.00 97.19 262 VAL A O 1
ATOM 2016 N N . SER A 1 263 ? 19.667 -8.798 -19.241 1.00 94.00 263 SER A N 1
ATOM 2017 C CA . SER A 1 263 ? 19.852 -9.124 -20.654 1.00 94.00 263 SER A CA 1
ATOM 2018 C C . SER A 1 263 ? 19.406 -7.965 -21.538 1.00 94.00 263 SER A C 1
ATOM 2020 O O . SER A 1 263 ? 18.463 -7.248 -21.202 1.00 94.00 263 SER A O 1
ATOM 2022 N N . GLY A 1 264 ? 20.091 -7.774 -22.664 1.00 87.62 264 GLY A N 1
ATOM 2023 C CA . GLY A 1 264 ? 19.879 -6.629 -23.548 1.00 87.62 264 GLY A CA 1
ATOM 2024 C C . GLY A 1 264 ? 21.188 -5.939 -23.909 1.00 87.62 264 GLY A C 1
ATOM 2025 O O . GLY A 1 264 ? 22.132 -5.958 -23.130 1.00 87.62 264 GLY A O 1
ATOM 2026 N N . GLY A 1 265 ? 21.252 -5.328 -25.093 1.00 81.06 265 GLY A N 1
ATOM 2027 C CA . GLY A 1 265 ? 22.502 -4.778 -25.636 1.00 81.06 265 GLY A CA 1
ATOM 2028 C C . GLY A 1 265 ? 23.058 -3.547 -24.910 1.00 81.06 265 GLY A C 1
ATOM 2029 O O . GLY A 1 265 ? 24.193 -3.178 -25.170 1.00 81.06 265 GLY A O 1
ATOM 2030 N N . CYS A 1 266 ? 22.275 -2.917 -24.029 1.00 86.62 266 CYS A N 1
ATOM 2031 C CA . CYS A 1 266 ? 22.662 -1.691 -23.318 1.00 86.62 266 CYS A CA 1
ATOM 2032 C C . CYS A 1 266 ? 22.772 -1.883 -21.797 1.00 86.62 266 CYS A C 1
ATOM 2034 O O . CYS A 1 266 ? 22.863 -0.894 -21.077 1.00 86.62 266 CYS A O 1
ATOM 2036 N N . LEU A 1 267 ? 22.673 -3.121 -21.298 1.00 93.44 267 LEU A N 1
ATOM 2037 C CA . LEU A 1 267 ? 22.763 -3.428 -19.870 1.00 93.44 267 LEU A CA 1
ATOM 2038 C C . LEU A 1 267 ? 24.064 -4.194 -19.592 1.00 93.44 267 LEU A C 1
ATOM 2040 O O . LEU A 1 267 ? 24.148 -5.368 -19.964 1.00 93.44 267 LEU A O 1
ATOM 2044 N N . PRO A 1 268 ? 25.062 -3.578 -18.939 1.00 94.69 268 PRO A N 1
ATOM 2045 C CA . PRO A 1 268 ? 26.327 -4.244 -18.664 1.00 94.69 268 PRO A CA 1
ATOM 2046 C C . PRO A 1 268 ? 26.177 -5.305 -17.563 1.00 94.69 268 PRO A C 1
ATOM 2048 O O . PRO A 1 268 ? 25.388 -5.155 -16.627 1.00 94.69 268 PRO A O 1
ATOM 2051 N N . GLU A 1 269 ? 26.984 -6.372 -17.625 1.00 95.19 269 GLU A N 1
ATOM 2052 C CA . GLU A 1 269 ? 26.999 -7.426 -16.593 1.00 95.19 269 GLU A CA 1
ATOM 2053 C C . GLU A 1 269 ? 27.405 -6.899 -15.205 1.00 95.19 269 GLU A C 1
ATOM 2055 O O . GLU A 1 269 ? 27.054 -7.509 -14.196 1.00 95.19 269 GLU A O 1
ATOM 2060 N N . SER A 1 270 ? 28.082 -5.746 -15.132 1.00 94.88 270 SER A N 1
ATOM 2061 C CA . SER A 1 270 ? 28.452 -5.079 -13.875 1.00 94.88 270 SER A CA 1
ATOM 2062 C C . SER A 1 270 ? 27.255 -4.662 -13.020 1.00 94.88 270 SER A C 1
ATOM 2064 O O . SER A 1 270 ? 27.424 -4.450 -11.824 1.00 94.88 270 SER A O 1
ATOM 2066 N N . LEU A 1 271 ? 26.051 -4.576 -13.598 1.00 95.69 271 LEU A N 1
ATOM 2067 C CA . LEU A 1 271 ? 24.811 -4.352 -12.850 1.00 95.69 271 LEU A CA 1
ATOM 2068 C C . LEU A 1 271 ? 24.460 -5.523 -11.924 1.00 95.69 271 LEU A C 1
ATOM 2070 O O . LEU A 1 271 ? 23.728 -5.348 -10.950 1.00 95.69 271 LEU A O 1
ATOM 2074 N N . VAL A 1 272 ? 24.919 -6.737 -12.236 1.00 97.38 272 VAL A N 1
ATOM 2075 C CA . VAL A 1 272 ? 24.615 -7.919 -11.429 1.00 97.38 272 VAL A CA 1
ATOM 2076 C C . VAL A 1 272 ? 25.287 -7.786 -10.065 1.00 97.38 272 VAL A C 1
ATOM 2078 O O . VAL A 1 272 ? 26.478 -7.518 -9.959 1.00 97.38 272 VAL A O 1
ATOM 2081 N N . SER A 1 273 ? 24.529 -8.071 -9.009 1.00 96.19 273 SER A N 1
ATOM 2082 C CA . SER A 1 273 ? 24.877 -7.878 -7.594 1.00 96.19 273 SER A CA 1
ATOM 2083 C C . SER A 1 273 ? 24.714 -6.453 -7.058 1.00 96.19 273 SER A C 1
ATOM 2085 O O . SER A 1 273 ? 24.786 -6.280 -5.839 1.00 96.19 273 SER A O 1
ATOM 2087 N N . SER A 1 274 ? 24.409 -5.462 -7.897 1.00 96.75 274 SER A N 1
ATOM 2088 C CA . SER A 1 274 ? 24.042 -4.120 -7.430 1.00 96.75 274 SER A CA 1
ATOM 2089 C C . SER A 1 274 ? 22.641 -4.114 -6.816 1.00 96.75 274 SER A C 1
ATOM 2091 O O . SER A 1 274 ? 21.742 -4.844 -7.255 1.00 96.75 274 SER A O 1
ATOM 2093 N N . TYR A 1 275 ? 22.430 -3.284 -5.796 1.00 96.50 275 TYR A N 1
ATOM 2094 C CA . TYR A 1 275 ? 21.106 -3.065 -5.224 1.00 96.50 275 TYR A CA 1
ATOM 2095 C C . TYR A 1 275 ? 20.359 -1.985 -6.000 1.00 96.50 275 TYR A C 1
ATOM 2097 O O . TYR A 1 275 ? 20.831 -0.866 -6.158 1.00 96.50 275 TYR A O 1
ATOM 2105 N N . LEU A 1 276 ? 19.145 -2.309 -6.447 1.00 95.06 276 LEU A N 1
ATOM 2106 C CA . LEU A 1 276 ? 18.341 -1.430 -7.298 1.00 95.06 276 LEU A CA 1
ATOM 2107 C C . LEU A 1 276 ? 18.067 -0.061 -6.656 1.00 95.06 276 LEU A C 1
ATOM 2109 O O . LEU A 1 276 ? 18.020 0.947 -7.345 1.00 95.06 276 LEU A O 1
ATOM 2113 N N . HIS A 1 277 ? 17.864 -0.048 -5.340 1.00 92.50 277 HIS A N 1
ATOM 2114 C CA . HIS A 1 277 ? 17.536 1.148 -4.567 1.00 92.50 277 HIS A CA 1
ATOM 2115 C C . HIS A 1 277 ? 18.761 2.007 -4.216 1.00 92.50 277 HIS A C 1
ATOM 2117 O O . HIS A 1 277 ? 18.591 3.095 -3.679 1.00 92.50 277 HIS A O 1
ATOM 2123 N N . GLU A 1 278 ? 19.974 1.522 -4.495 1.00 94.31 278 GLU A N 1
ATOM 2124 C CA . GLU A 1 278 ? 21.219 2.281 -4.326 1.00 94.31 278 GLU A CA 1
ATOM 2125 C C . GLU A 1 278 ? 21.629 2.998 -5.625 1.00 94.31 278 GLU A C 1
ATOM 2127 O O . GLU A 1 278 ? 22.504 3.862 -5.600 1.00 94.31 278 GLU A O 1
ATOM 2132 N N . ILE A 1 279 ? 20.985 2.680 -6.757 1.00 94.19 279 ILE A N 1
ATOM 2133 C CA . ILE A 1 279 ? 21.227 3.349 -8.039 1.00 94.19 279 ILE A CA 1
ATOM 2134 C C . ILE A 1 279 ? 20.599 4.744 -7.999 1.00 94.19 279 ILE A C 1
ATOM 2136 O O . ILE A 1 279 ? 19.381 4.896 -8.096 1.00 94.19 279 ILE A O 1
ATOM 2140 N N . SER A 1 280 ? 21.448 5.761 -7.872 1.00 92.12 280 SER A N 1
ATOM 2141 C CA . SER A 1 280 ? 21.055 7.174 -7.820 1.00 92.12 280 SER A CA 1
ATOM 2142 C C . SER A 1 280 ? 21.061 7.871 -9.183 1.00 92.12 280 SER A C 1
ATOM 2144 O O . SER A 1 280 ? 20.489 8.953 -9.315 1.00 92.12 280 SER A O 1
ATOM 2146 N N . ASP A 1 281 ? 21.671 7.261 -10.203 1.00 94.94 281 ASP A N 1
ATOM 2147 C CA . ASP A 1 281 ? 21.613 7.724 -11.588 1.00 94.94 281 ASP A CA 1
ATOM 2148 C C . ASP A 1 281 ? 21.887 6.579 -12.570 1.00 94.94 281 ASP A C 1
ATOM 2150 O O . ASP A 1 281 ? 23.016 6.143 -12.746 1.00 94.94 281 ASP A O 1
ATOM 2154 N N . TRP A 1 282 ? 20.870 6.122 -13.295 1.00 95.94 282 TRP A N 1
ATOM 2155 C CA . TRP A 1 282 ? 21.034 5.064 -14.290 1.00 95.94 282 TRP A CA 1
ATOM 2156 C C . TRP A 1 282 ? 21.935 5.442 -15.463 1.00 95.94 282 TRP A C 1
ATOM 2158 O O . TRP A 1 282 ? 22.413 4.549 -16.153 1.00 95.94 282 TRP A O 1
ATOM 2168 N N . ARG A 1 283 ? 22.197 6.732 -15.710 1.00 95.19 283 ARG A N 1
ATOM 2169 C CA . ARG A 1 283 ? 23.096 7.170 -16.791 1.00 95.19 283 ARG A CA 1
ATOM 2170 C C . ARG A 1 283 ? 24.550 6.768 -16.548 1.00 95.19 283 ARG A C 1
ATOM 2172 O O . ARG A 1 283 ? 25.287 6.675 -17.523 1.00 95.19 283 ARG A O 1
ATOM 2179 N N . SER A 1 284 ? 24.961 6.540 -15.296 1.00 94.69 284 SER A N 1
ATOM 2180 C CA . SER A 1 284 ? 26.297 6.018 -14.972 1.00 94.69 284 SER A CA 1
ATOM 2181 C C . SER A 1 284 ? 26.377 4.494 -14.988 1.00 94.69 284 SER A C 1
ATOM 2183 O O . SER A 1 284 ? 27.478 3.952 -14.988 1.00 94.69 284 SER A O 1
ATOM 2185 N N . GLU A 1 285 ? 25.234 3.808 -15.017 1.00 95.25 285 GLU A N 1
ATOM 2186 C CA . GLU A 1 285 ? 25.154 2.356 -14.828 1.00 95.25 285 GLU A CA 1
ATOM 2187 C C . GLU A 1 285 ? 24.916 1.571 -16.128 1.00 95.25 285 GLU A C 1
ATOM 2189 O O . GLU A 1 285 ? 24.939 0.340 -16.120 1.00 95.25 285 GLU A O 1
ATOM 2194 N N . VAL A 1 286 ? 24.648 2.259 -17.243 1.00 95.12 286 VAL A N 1
ATOM 2195 C CA . VAL A 1 286 ? 24.322 1.640 -18.539 1.00 95.12 286 VAL A CA 1
ATOM 2196 C C . VAL A 1 286 ? 25.136 2.240 -19.680 1.00 95.12 286 VAL A C 1
ATOM 2198 O O . VAL A 1 286 ? 25.612 3.369 -19.595 1.00 95.12 286 VAL A O 1
ATOM 2201 N N . ASP A 1 287 ? 25.243 1.502 -20.785 1.00 93.69 287 ASP A N 1
ATOM 2202 C CA . ASP A 1 287 ? 26.129 1.863 -21.901 1.00 93.69 287 ASP A CA 1
ATOM 2203 C C . ASP A 1 287 ? 25.568 2.969 -22.821 1.00 93.69 287 ASP A C 1
ATOM 2205 O O . ASP A 1 287 ? 26.290 3.518 -23.653 1.00 93.69 287 ASP A O 1
ATOM 2209 N N . ASP A 1 288 ? 24.276 3.300 -22.700 1.00 94.06 288 ASP A N 1
ATOM 2210 C CA . ASP A 1 288 ? 23.604 4.330 -23.504 1.00 94.06 288 ASP A CA 1
ATOM 2211 C C . ASP A 1 288 ? 22.897 5.356 -22.604 1.00 94.06 288 ASP A C 1
ATOM 2213 O O . ASP A 1 288 ? 21.938 5.038 -21.897 1.00 94.06 288 ASP A O 1
ATOM 2217 N N . GLU A 1 289 ? 23.325 6.619 -22.673 1.00 94.69 289 GLU A N 1
ATOM 2218 C CA . GLU A 1 289 ? 22.782 7.715 -21.857 1.00 94.69 289 GLU A CA 1
ATOM 2219 C C . GLU A 1 289 ? 21.255 7.865 -21.995 1.00 94.69 289 GLU A C 1
ATOM 2221 O O . GLU A 1 289 ? 20.564 8.208 -21.034 1.00 94.69 289 GLU A O 1
ATOM 2226 N N . ARG A 1 290 ? 20.696 7.587 -23.180 1.00 95.12 290 ARG A N 1
ATOM 2227 C CA . ARG A 1 290 ? 19.253 7.704 -23.444 1.00 95.12 290 ARG A CA 1
ATOM 2228 C C . ARG A 1 290 ? 18.478 6.603 -22.730 1.00 95.12 290 ARG A C 1
ATOM 2230 O O . ARG A 1 290 ? 17.389 6.862 -22.222 1.00 95.12 290 ARG A O 1
ATOM 2237 N N . VAL A 1 291 ? 19.052 5.399 -22.665 1.00 95.25 291 VAL A N 1
ATOM 2238 C CA . VAL A 1 291 ? 18.515 4.284 -21.873 1.00 95.25 291 VAL A CA 1
ATOM 2239 C C . VAL A 1 291 ? 18.579 4.627 -20.388 1.00 95.25 291 VAL A C 1
ATOM 2241 O O . VAL A 1 291 ? 17.581 4.460 -19.691 1.00 95.25 291 VAL A O 1
ATOM 2244 N N . GLY A 1 292 ? 19.703 5.175 -19.919 1.00 95.31 292 GLY A N 1
ATOM 2245 C CA . GLY A 1 292 ? 19.859 5.602 -18.528 1.00 95.31 292 GLY A CA 1
ATOM 2246 C C . GLY A 1 292 ? 18.841 6.673 -18.131 1.00 95.31 292 GLY A C 1
ATOM 2247 O O . GLY A 1 292 ? 18.173 6.555 -17.108 1.00 95.31 292 GLY A O 1
ATOM 2248 N N . ARG A 1 293 ? 18.632 7.680 -18.988 1.00 95.19 293 ARG A N 1
ATOM 2249 C CA . ARG A 1 293 ? 17.608 8.718 -18.788 1.00 95.19 293 ARG A CA 1
ATOM 2250 C C . ARG A 1 293 ? 16.199 8.130 -18.702 1.00 95.19 293 ARG A C 1
ATOM 2252 O O . ARG A 1 293 ? 15.449 8.476 -17.796 1.00 95.19 293 ARG A O 1
ATOM 2259 N N . TRP A 1 294 ? 15.860 7.215 -19.607 1.00 94.94 294 TRP A N 1
ATOM 2260 C CA . TRP A 1 294 ? 14.562 6.546 -19.592 1.00 94.94 294 TRP A CA 1
ATOM 2261 C C . TRP A 1 294 ? 14.356 5.694 -18.331 1.00 94.94 294 TRP A C 1
ATOM 2263 O O . TRP A 1 294 ? 13.275 5.723 -17.748 1.00 94.94 294 TRP A O 1
ATOM 2273 N N . LEU A 1 295 ? 15.384 4.970 -17.872 1.00 95.06 295 LEU A N 1
ATOM 2274 C CA . LEU A 1 295 ? 15.324 4.197 -16.626 1.00 95.06 295 LEU A CA 1
ATOM 2275 C C . LEU A 1 295 ? 15.173 5.099 -15.398 1.00 95.06 295 LEU A C 1
ATOM 2277 O O . LEU A 1 295 ? 14.384 4.764 -14.515 1.00 95.06 295 LEU A O 1
ATOM 2281 N N . ASN A 1 296 ? 15.846 6.254 -15.368 1.00 94.38 296 ASN A N 1
ATOM 2282 C CA . ASN A 1 296 ? 15.650 7.255 -14.319 1.00 94.38 296 ASN A CA 1
ATOM 2283 C C . ASN A 1 296 ? 14.188 7.711 -14.245 1.00 94.38 296 ASN A C 1
ATOM 2285 O O . ASN A 1 296 ? 13.571 7.633 -13.184 1.00 94.38 296 ASN A O 1
ATOM 2289 N N . GLU A 1 297 ? 13.600 8.104 -15.376 1.00 92.06 297 GLU A N 1
ATOM 2290 C CA . GLU A 1 297 ? 12.193 8.518 -15.454 1.00 92.06 297 GLU A CA 1
ATOM 2291 C C . GLU A 1 297 ? 11.231 7.386 -15.056 1.00 92.06 297 GLU A C 1
ATOM 2293 O O . GLU A 1 297 ? 10.274 7.599 -14.309 1.00 92.06 297 GLU A O 1
ATOM 2298 N N . LEU A 1 298 ? 11.487 6.166 -15.536 1.00 92.50 298 LEU A N 1
ATOM 2299 C CA . LEU A 1 298 ? 10.634 5.002 -15.303 1.00 92.50 298 LEU A CA 1
ATOM 2300 C C . LEU A 1 298 ? 10.646 4.540 -13.841 1.00 92.50 298 LEU A C 1
ATOM 2302 O O . LEU A 1 298 ? 9.613 4.118 -13.317 1.00 92.50 298 LEU A O 1
ATOM 2306 N N . LEU A 1 299 ? 11.816 4.565 -13.203 1.00 91.56 299 LEU A N 1
ATOM 2307 C CA . LEU A 1 299 ? 12.027 4.066 -11.844 1.00 91.56 299 LEU A CA 1
ATOM 2308 C C . LEU A 1 299 ? 11.981 5.177 -10.787 1.00 91.56 299 LEU A C 1
ATOM 2310 O O . LEU A 1 299 ? 12.023 4.871 -9.599 1.00 91.56 299 LEU A O 1
ATOM 2314 N N . GLY A 1 300 ? 11.830 6.437 -11.204 1.00 86.31 300 GLY A N 1
ATOM 2315 C CA . GLY A 1 300 ? 11.722 7.589 -10.310 1.00 86.31 300 GLY A CA 1
ATOM 2316 C C . GLY A 1 300 ? 13.053 8.020 -9.691 1.00 86.31 300 GLY A C 1
ATOM 2317 O O . GLY A 1 300 ? 13.052 8.599 -8.611 1.00 86.31 300 GLY A O 1
ATOM 2318 N N . VAL A 1 301 ? 14.177 7.739 -10.352 1.00 85.69 301 VAL A N 1
ATOM 2319 C CA . VAL A 1 301 ? 15.522 8.105 -9.888 1.00 85.69 301 VAL A CA 1
ATOM 2320 C C . VAL A 1 301 ? 15.855 9.527 -10.349 1.00 85.69 301 VAL A C 1
ATOM 2322 O O . VAL A 1 301 ? 15.696 9.858 -11.524 1.00 85.69 301 VAL A O 1
ATOM 2325 N N . GLY A 1 302 ? 16.304 10.385 -9.429 1.00 66.50 302 GLY A N 1
ATOM 2326 C CA . GLY A 1 302 ? 16.730 11.756 -9.745 1.00 66.50 302 GLY A CA 1
ATOM 2327 C C . GLY A 1 302 ? 15.596 12.742 -10.061 1.00 66.50 302 GLY A C 1
ATOM 2328 O O . GLY A 1 302 ? 15.862 13.846 -10.542 1.00 66.50 302 GLY A O 1
ATOM 2329 N N . VAL A 1 303 ? 14.335 12.385 -9.791 1.00 56.00 303 VAL A N 1
ATOM 2330 C CA . VAL A 1 303 ? 13.193 13.296 -9.950 1.00 56.00 303 VAL A CA 1
ATOM 2331 C C . VAL A 1 303 ? 13.195 14.312 -8.807 1.00 56.00 303 VAL A C 1
ATOM 2333 O O . VAL A 1 303 ? 12.561 14.116 -7.774 1.00 56.00 303 VAL A O 1
ATOM 2336 N N . ARG A 1 304 ? 13.882 15.441 -9.004 1.00 43.00 304 ARG A N 1
ATOM 2337 C CA . ARG A 1 304 ? 13.596 16.663 -8.243 1.00 43.00 304 ARG A CA 1
ATOM 2338 C C . ARG A 1 304 ? 12.258 17.213 -8.732 1.00 43.00 304 ARG A C 1
ATOM 2340 O O . ARG A 1 304 ? 12.044 17.317 -9.940 1.00 43.00 304 ARG A O 1
ATOM 2347 N N . SER A 1 305 ? 11.344 17.525 -7.811 1.00 39.75 305 SER A N 1
ATOM 2348 C CA . SER A 1 305 ? 10.063 18.158 -8.140 1.00 39.75 305 SER A CA 1
ATOM 2349 C C . SER A 1 305 ? 10.307 19.370 -9.037 1.00 39.75 305 SER A C 1
ATOM 2351 O O . SER A 1 305 ? 11.092 20.249 -8.693 1.00 39.75 305 SER A O 1
ATOM 2353 N N . SER A 1 306 ? 9.650 19.397 -10.191 1.00 35.12 306 SER A N 1
ATOM 2354 C CA . SER A 1 306 ? 9.740 20.455 -11.190 1.00 35.12 306 SER A CA 1
ATOM 2355 C C . SER A 1 306 ? 9.394 21.829 -10.601 1.00 35.12 306 SER A C 1
ATOM 2357 O O . SER A 1 306 ? 8.219 22.187 -10.523 1.00 35.12 306 SER A O 1
ATOM 2359 N N . SER A 1 307 ? 10.416 22.593 -10.219 1.00 32.56 307 SER A N 1
ATOM 2360 C CA . SER A 1 307 ? 10.371 24.054 -10.065 1.00 32.56 307 SER A CA 1
ATOM 2361 C C . SER A 1 307 ? 11.358 24.783 -10.986 1.00 32.56 307 SER A C 1
ATOM 2363 O O . SER A 1 307 ? 11.365 26.006 -11.003 1.00 32.56 307 SER A O 1
ATOM 2365 N N . ASP A 1 308 ? 12.135 24.063 -11.800 1.00 33.41 308 ASP A N 1
ATOM 2366 C CA . ASP A 1 308 ? 13.140 24.654 -12.697 1.00 33.41 308 ASP A CA 1
ATOM 2367 C C . ASP A 1 308 ? 12.654 24.663 -14.152 1.00 33.41 308 ASP A C 1
ATOM 2369 O O . ASP A 1 308 ? 13.279 24.087 -15.040 1.00 33.41 308 ASP A O 1
ATOM 2373 N N . ASN A 1 309 ? 11.502 25.289 -14.402 1.00 34.31 309 ASN A N 1
ATOM 2374 C CA . ASN A 1 309 ? 11.098 25.619 -15.769 1.00 34.31 309 ASN A CA 1
ATOM 2375 C C . ASN A 1 309 ? 10.387 26.978 -15.842 1.00 34.31 309 ASN A C 1
ATOM 2377 O O . ASN A 1 309 ? 9.258 27.070 -16.305 1.00 34.31 309 ASN A O 1
ATOM 2381 N N . GLU A 1 310 ? 11.060 28.031 -15.378 1.00 34.91 310 GLU A N 1
ATOM 2382 C CA . GLU A 1 310 ? 10.895 29.387 -15.913 1.00 34.91 310 GLU A CA 1
ATOM 2383 C C . GLU A 1 310 ? 12.289 30.009 -16.041 1.00 34.91 310 GLU A C 1
ATOM 2385 O O . GLU A 1 310 ? 12.937 30.352 -15.053 1.00 34.91 310 GLU A O 1
ATOM 2390 N N . GLY A 1 311 ? 12.783 30.069 -17.276 1.00 33.25 311 GLY A N 1
ATOM 2391 C CA . GLY A 1 311 ? 14.137 30.512 -17.577 1.00 33.25 311 GLY A CA 1
ATOM 2392 C C . GLY A 1 311 ? 14.467 30.484 -19.066 1.00 33.25 311 GLY A C 1
ATOM 2393 O O . GLY A 1 311 ? 15.545 30.026 -19.426 1.00 33.25 311 GLY A O 1
ATOM 2394 N N . GLU A 1 312 ? 13.547 30.960 -19.907 1.00 29.86 312 GLU A N 1
ATOM 2395 C CA . GLU A 1 312 ? 13.856 31.604 -21.194 1.00 29.86 312 GLU A CA 1
ATOM 2396 C C . GLU A 1 312 ? 12.916 32.797 -21.399 1.00 29.86 312 GLU A C 1
ATOM 2398 O O . GLU A 1 312 ? 11.696 32.632 -21.164 1.00 29.86 312 GLU A O 1
#

Sequence (312 aa):
MCCDADAGDGIVLEDGNIVELVRRRSGGGTVFHDLGNVNYSVLCPPADFDRNKHAEMVVRALRGLGATAARVNERHDIVIDSPASNSSAMEEEDKSTAQIRTFKISGSAYKLTRQRSLHHGTCLLTSPNLGAVGRFLRSPAEPYIKARGVASVRSPIRNVGISPLSFQMAVVDEFQAMYEELGADNVSAELVSLSEAQEVPELMKGYEELRSQEWLYTQTPQFTLSTHPTADDPRPRPALPAYLPQDFRAEITVRHGQITAVSGGCLPESLVSSYLHEISDWRSEVDDERVGRWLNELLGVGVRSSSDNEGE

Solvent-accessible surface a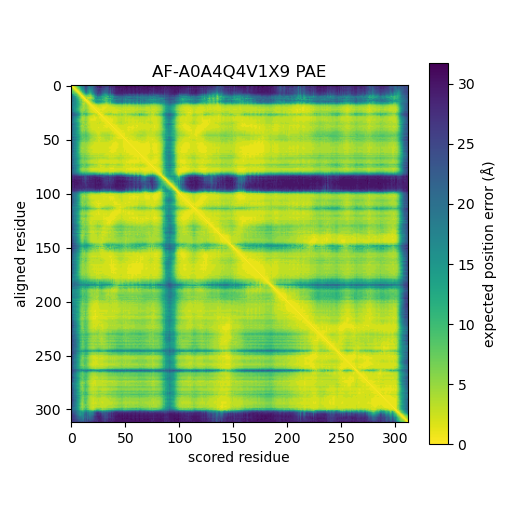rea (backbone atoms only — not comparable to full-atom values): 18857 Å² total; per-residue (Å²): 129,88,76,82,69,74,91,66,96,39,61,65,45,100,87,68,48,67,52,82,89,79,58,72,96,42,62,71,58,88,84,84,84,54,94,24,40,49,75,49,75,50,78,42,49,54,92,76,63,54,80,51,60,66,50,49,38,47,31,51,24,40,32,77,73,66,43,68,56,44,38,71,47,99,83,43,28,36,29,34,61,39,74,58,88,80,60,102,77,77,81,94,77,76,98,82,62,88,51,70,44,71,24,41,33,26,52,59,34,48,41,80,50,98,74,37,24,37,45,35,33,45,35,34,20,59,48,88,53,66,85,53,48,63,61,80,74,52,62,81,41,55,75,34,50,53,64,74,61,78,76,61,82,88,70,60,65,45,60,71,74,50,58,72,66,64,51,52,52,34,38,50,54,39,48,29,67,73,34,36,96,78,68,35,82,78,78,76,89,79,87,82,48,73,70,63,49,64,72,36,66,72,54,43,54,51,52,54,46,53,71,31,66,60,54,54,43,35,72,40,62,47,30,35,40,32,65,56,57,42,95,94,46,69,60,80,50,76,87,72,66,86,85,46,66,96,80,69,44,46,36,42,33,32,45,47,37,22,26,71,44,70,44,40,96,49,53,52,76,81,48,46,73,38,46,64,88,72,58,66,52,39,48,80,63,31,81,36,59,62,57,11,50,51,48,16,68,44,72,61,38,76,66,70,79,90,75,88,83,84,88,131

Secondary structure (DSSP, 8-state):
----------PBPTTSPBPPP---SS-S------TTEEEEEEEE-GGG--TTHHHHHHHHHHHHTT-TTEEE-TTS-EEEEEEGGG-S------TTS--EEEEEEE-EEEEE-SS-EEEEEEEESS-TTHHHHHHHT--TTGGGEEESSPPP----B------HHHHHHHHHHHHHHHHGGGT-TT-------HHHHHT-HHHHHHHHHHHSHIIIIITPPPEEEESS--SS--PPPPPPPTTS-TT---EEEEETTEEEEEESTT--GGGTT-BGGG-S-GGGTSS-HHHHHHHHHHHTTT---S------